Protein 3N2Q (pdb70)

Solvent-accessible surface area: 14804 Å² total

Radius of gyration: 21.62 Å; Cα contacts (8 Å, |Δi|>4): 492; chains: 1; bounding box: 64×44×54 Å

Nearest PDB structures (foldseek):
  3n2q-assembly1_A-2  TM=1.003E+00  e=2.614E-57  Bacillus cereus ATCC 14579
  4hn3-assembly1_A  TM=5.597E-01  e=1.536E-22  Listeria monocytogenes EGD-e
  4hn3-assembly2_D  TM=5.585E-01  e=4.663E-22  Listeria monocytogenes EGD-e
  4hn3-assembly2_C  TM=5.500E-01  e=3.875E-22  Listeria monocytogenes EGD-e
  3ib5-assembly1_A-2  TM=5.214E-01  e=1.967E-19  Ligilactobacillus salivarius UCC118

Organism: Bacillus cereus (strain ATCC 14579 / DSM 31 / CCUG 7414 / JCM 2152 / NBRC 15305 / NCIMB 9373 / NCTC 2599 / NRRL B-3711) (NCBI:txid226900)

Structure (mmCIF, N/CA/C/O backbone):
data_3N2Q
#
_entry.id   3N2Q
#
_cell.length_a   65.062
_cell.length_b   65.062
_cell.length_c   142.903
_cell.angle_alpha   90.00
_cell.angle_beta   90.00
_cell.angle_gamma   120.00
#
_symmetry.space_group_name_H-M   'P 31 2 1'
#
loop_
_entity.id
_entity.type
_entity.pdbx_description
1 polymer 'Sex pheromone staph-cAM373'
2 water water
#
loop_
_atom_site.group_PDB
_atom_site.id
_atom_site.type_symbol
_atom_site.label_atom_id
_atom_site.label_alt_id
_atom_site.label_comp_id
_atom_site.label_asym_id
_atom_site.label_entity_id
_atom_site.label_seq_id
_atom_site.pdbx_PDB_ins_code
_atom_site.Cartn_x
_atom_site.Cartn_y
_atom_site.Cartn_z
_atom_site.occupancy
_atom_site.B_iso_or_equiv
_atom_site.auth_seq_id
_atom_site.auth_comp_id
_atom_site.auth_asym_id
_atom_site.auth_atom_id
_atom_site.pdbx_PDB_model_num
ATOM 1 N N . ASN A 1 2 ? 31.026 35.674 96.366 1.00 54.32 55 ASN A N 1
ATOM 2 C CA . ASN A 1 2 ? 31.683 35.985 95.066 1.00 54.45 55 ASN A CA 1
ATOM 3 C C . ASN A 1 2 ? 31.768 34.738 94.162 1.00 54.46 55 ASN A C 1
ATOM 4 O O . ASN A 1 2 ? 32.509 33.792 94.451 1.00 54.75 55 ASN A O 1
ATOM 6 N N . ALA A 1 3 ? 31.000 34.750 93.074 1.00 54.18 56 ALA A N 1
ATOM 7 C CA . ALA A 1 3 ? 30.939 33.633 92.120 1.00 53.88 56 ALA A CA 1
ATOM 8 C C . ALA A 1 3 ? 31.884 33.833 90.933 1.00 53.48 56 ALA A C 1
ATOM 9 O O . ALA A 1 3 ? 32.070 34.968 90.482 1.00 53.76 56 ALA A O 1
ATOM 11 N N . PRO A 1 4 ? 32.464 32.735 90.395 1.00 52.78 57 PRO A N 1
ATOM 12 C CA . PRO A 1 4 ? 33.334 32.919 89.232 1.00 52.24 57 PRO A CA 1
ATOM 13 C C . PRO A 1 4 ? 32.668 33.792 88.183 1.00 51.81 57 PRO A C 1
ATOM 14 O O . PRO A 1 4 ? 31.439 33.835 88.088 1.00 51.66 57 PRO A O 1
ATOM 18 N N . LEU A 1 5 ? 33.484 34.493 87.409 1.00 51.57 58 LEU A N 1
ATOM 19 C CA . LEU A 1 5 ? 32.972 35.451 86.445 1.00 50.94 58 LEU A CA 1
ATOM 20 C C . LEU A 1 5 ? 32.915 34.860 85.047 1.00 50.67 58 LEU A C 1
ATOM 21 O O . LEU A 1 5 ? 33.546 33.840 84.756 1.00 50.39 58 LEU A O 1
ATOM 26 N N . LYS A 1 6 ? 32.115 35.496 84.202 1.00 50.60 59 LYS A N 1
ATOM 27 C CA . LYS A 1 6 ? 32.124 35.222 82.785 1.00 50.84 59 LYS A CA 1
ATOM 28 C C . LYS A 1 6 ? 33.481 35.653 82.281 1.00 50.65 59 LYS A C 1
ATOM 29 O O . LYS A 1 6 ? 33.878 36.802 82.460 1.00 50.37 59 LYS A O 1
ATOM 35 N N . GLU A 1 7 ? 34.202 34.706 81.689 1.00 50.90 60 GLU A N 1
ATOM 36 C CA . GLU A 1 7 ? 35.531 34.967 81.151 1.00 50.85 60 GLU A CA 1
ATOM 37 C C . GLU A 1 7 ? 35.506 35.328 79.660 1.00 50.87 60 GLU A C 1
ATOM 38 O O . GLU A 1 7 ? 36.503 35.812 79.119 1.00 50.78 60 GLU A O 1
ATOM 44 N N . GLN A 1 8 ? 34.358 35.125 79.014 1.00 50.66 61 GLN A N 1
ATOM 45 C CA . GLN A 1 8 ? 34.174 35.534 77.634 1.00 50.81 61 GLN A CA 1
ATOM 46 C C . GLN A 1 8 ? 33.272 36.760 77.544 1.00 51.14 61 GLN A C 1
ATOM 47 O O . GLN A 1 8 ? 32.050 36.658 77.717 1.00 51.75 61 GLN A O 1
ATOM 53 N N . LYS A 1 9 ? 33.875 37.912 77.269 1.00 50.86 62 LYS A N 1
ATOM 54 C CA . LYS A 1 9 ? 33.122 39.147 77.072 1.00 50.61 62 LYS A CA 1
ATOM 55 C C . LYS A 1 9 ? 33.138 39.584 75.598 1.00 50.16 62 LYS A C 1
ATOM 56 O O . LYS A 1 9 ? 34.066 39.275 74.853 1.00 50.36 62 LYS A O 1
ATOM 62 N N . VAL A 1 10 ? 32.087 40.253 75.155 1.00 49.19 63 VAL A N 1
ATOM 63 C CA . VAL A 1 10 ? 32.022 40.660 73.759 1.00 48.23 63 VAL A CA 1
ATOM 64 C C . VAL A 1 10 ? 32.195 42.158 73.659 1.00 47.38 63 VAL A C 1
ATOM 65 O O . VAL A 1 10 ? 31.772 42.901 74.538 1.00 47.45 63 VAL A O 1
ATOM 69 N N . ILE A 1 11 ? 32.855 42.591 72.599 1.00 46.35 64 ILE A N 1
ATOM 70 C CA . ILE A 1 11 ? 33.056 44.006 72.350 1.00 45.15 64 ILE A CA 1
ATOM 71 C C . ILE A 1 11 ? 31.899 44.469 71.477 1.00 44.18 64 ILE A C 1
ATOM 72 O O . ILE A 1 11 ? 31.371 43.705 70.681 1.00 43.70 64 ILE A O 1
ATOM 77 N N . ASN A 1 12 ? 31.487 45.713 71.656 1.00 43.28 65 ASN A N 1
ATOM 78 C CA . ASN A 1 12 ? 30.412 46.270 70.872 1.00 42.59 65 ASN A CA 1
ATOM 79 C C . ASN A 1 12 ? 30.883 47.395 69.953 1.00 42.23 65 ASN A C 1
ATOM 80 O O . ASN A 1 12 ? 30.145 47.808 69.058 1.00 42.87 65 ASN A O 1
ATOM 85 N N . THR A 1 13 ? 32.116 47.874 70.155 1.00 41.33 66 THR A N 1
ATOM 86 C CA . THR A 1 13 ? 32.656 49.019 69.394 1.00 40.00 66 THR A CA 1
ATOM 87 C C . THR A 1 13 ? 32.717 48.783 67.884 1.00 39.18 66 THR A C 1
ATOM 88 O O . THR A 1 13 ? 32.215 49.595 67.106 1.00 39.03 66 THR A O 1
ATOM 92 N N . ALA A 1 14 ? 33.346 47.688 67.473 1.00 38.22 67 ALA A N 1
ATOM 93 C CA . ALA A 1 14 ? 33.509 47.414 66.051 1.00 37.88 67 ALA A CA 1
ATOM 94 C C . ALA A 1 14 ? 32.155 47.190 65.349 1.00 37.50 67 ALA A C 1
ATOM 95 O O . ALA A 1 14 ? 31.996 47.519 64.160 1.00 36.75 67 ALA A O 1
ATOM 97 N N . ASN A 1 15 ? 31.182 46.650 66.096 1.00 37.18 68 ASN A N 1
ATOM 98 C CA . ASN A 1 15 ? 29.818 46.475 65.579 1.00 36.57 68 ASN A CA 1
ATOM 99 C C . ASN A 1 15 ? 29.126 47.815 65.342 1.00 36.59 68 ASN A C 1
ATOM 100 O O . ASN A 1 15 ? 28.459 47.986 64.329 1.00 37.31 68 ASN A O 1
ATOM 105 N N . ILE A 1 16 ? 29.295 48.762 66.264 1.00 36.07 69 ILE A N 1
ATOM 106 C CA . ILE A 1 16 ? 28.807 50.133 66.070 1.00 35.86 69 ILE A CA 1
ATOM 107 C C . ILE A 1 16 ? 29.379 50.759 64.786 1.00 35.85 69 ILE A C 1
ATOM 108 O O . ILE A 1 16 ? 28.630 51.247 63.940 1.00 35.90 69 ILE A O 1
ATOM 113 N N . LYS A 1 17 ? 30.708 50.725 64.658 1.00 35.53 70 LYS A N 1
ATOM 114 C CA . LYS A 1 17 ? 31.429 51.356 63.550 1.00 34.93 70 LYS A CA 1
ATOM 115 C C . LYS A 1 17 ? 31.029 50.791 62.193 1.00 34.86 70 LYS A C 1
ATOM 116 O O . LYS A 1 17 ? 31.048 51.498 61.188 1.00 34.72 70 LYS A O 1
ATOM 122 N N . THR A 1 18 ? 30.661 49.515 62.177 1.00 34.99 71 THR A N 1
ATOM 123 C CA . THR A 1 18 ? 30.353 48.806 60.931 1.00 34.83 71 THR A CA 1
ATOM 124 C C . THR A 1 18 ? 28.861 48.493 60.765 1.00 35.07 71 THR A C 1
ATOM 125 O O . THR A 1 18 ? 28.484 47.800 59.827 1.00 35.43 71 THR A O 1
ATOM 129 N N . ASN A 1 19 ? 28.019 49.004 61.664 1.00 35.16 72 ASN A N 1
ATOM 130 C CA . ASN A 1 19 ? 26.587 48.704 61.641 1.00 35.21 72 ASN A CA 1
ATOM 131 C C . ASN A 1 19 ? 26.307 47.221 61.448 1.00 34.81 72 ASN A C 1
ATOM 132 O O . ASN A 1 19 ? 25.584 46.836 60.525 1.00 34.33 72 ASN A O 1
ATOM 137 N N . SER A 1 20 ? 26.895 46.404 62.319 1.00 34.53 73 SER A N 1
ATOM 138 C CA . SER A 1 20 ? 26.755 44.947 62.249 1.00 34.49 73 SER A CA 1
ATOM 139 C C . SER A 1 20 ? 26.031 44.394 63.481 1.00 34.63 73 SER A C 1
ATOM 140 O O . SER A 1 20 ? 26.273 44.835 64.596 1.00 34.60 73 SER A O 1
ATOM 143 N N . LYS A 1 21 ? 25.116 43.450 63.262 1.00 34.67 74 LYS A N 1
ATOM 144 C CA . LYS A 1 21 ? 24.466 42.760 64.357 1.00 34.61 74 LYS A CA 1
ATOM 145 C C . LYS A 1 21 ? 25.429 41.776 65.011 1.00 34.65 74 LYS A C 1
ATOM 146 O O . LYS A 1 21 ? 26.117 41.004 64.326 1.00 34.11 74 LYS A O 1
ATOM 152 N N . LEU A 1 22 ? 25.448 41.799 66.339 1.00 34.96 75 LEU A N 1
ATOM 153 C CA . LEU A 1 22 ? 26.120 40.779 67.137 1.00 35.11 75 LEU A CA 1
ATOM 154 C C . LEU A 1 22 ? 25.633 39.364 66.828 1.00 35.75 75 LEU A C 1
ATOM 155 O O . LEU A 1 22 ? 26.463 38.478 66.613 1.00 36.12 75 LEU A O 1
ATOM 160 N N . ASP A 1 23 ? 24.311 39.153 66.796 1.00 36.10 76 ASP A N 1
ATOM 161 C CA . ASP A 1 23 ? 23.729 37.799 66.705 1.00 36.83 76 ASP A CA 1
ATOM 162 C C . ASP A 1 23 ? 24.420 36.789 67.623 1.00 37.19 76 ASP A C 1
ATOM 163 O O . ASP A 1 23 ? 24.878 35.746 67.159 1.00 37.50 76 ASP A O 1
ATOM 168 N N . LEU A 1 24 ? 24.511 37.099 68.913 1.00 37.43 77 LEU A N 1
ATOM 169 C CA . LEU A 1 24 ? 25.264 36.252 69.847 1.00 37.28 77 LEU A CA 1
ATOM 170 C C . LEU A 1 24 ? 24.875 34.764 69.832 1.00 37.00 77 LEU A C 1
ATOM 171 O O . LEU A 1 24 ? 25.747 33.905 69.875 1.00 36.78 77 LEU A O 1
ATOM 176 N N . ALA A 1 25 ? 23.582 34.467 69.754 1.00 36.98 78 ALA A N 1
ATOM 177 C CA . ALA A 1 25 ? 23.114 33.077 69.822 1.00 37.07 78 ALA A CA 1
ATOM 178 C C . ALA A 1 25 ? 23.728 32.248 68.699 1.00 37.29 78 ALA A C 1
ATOM 179 O O . ALA A 1 25 ? 24.298 31.181 68.940 1.00 37.42 78 ALA A O 1
ATOM 181 N N . GLU A 1 26 ? 23.627 32.769 67.483 1.00 37.40 79 GLU A N 1
ATOM 182 C CA . GLU A 1 26 ? 24.190 32.148 66.299 1.00 38.23 79 GLU A CA 1
ATOM 183 C C . GLU A 1 26 ? 25.722 32.041 66.324 1.00 37.87 79 GLU A C 1
ATOM 184 O O . GLU A 1 26 ? 26.282 31.054 65.888 1.00 37.86 79 GLU A O 1
ATOM 190 N N . TYR A 1 27 ? 26.377 33.075 66.828 1.00 37.67 80 TYR A N 1
ATOM 191 C CA . TYR A 1 27 ? 27.822 33.178 66.856 1.00 37.68 80 TYR A CA 1
ATOM 192 C C . TYR A 1 27 ? 28.396 32.137 67.810 1.00 38.20 80 TYR A C 1
ATOM 193 O O . TYR A 1 27 ? 29.323 31.419 67.451 1.00 38.55 80 TYR A O 1
ATOM 202 N N . GLU A 1 28 ? 27.826 32.030 69.010 1.00 38.68 81 GLU A N 1
ATOM 203 C CA . GLU A 1 28 ? 28.195 30.983 69.976 1.00 38.77 81 GLU A CA 1
ATOM 204 C C . GLU A 1 28 ? 27.824 29.576 69.496 1.00 38.79 81 GLU A C 1
ATOM 205 O O . GLU A 1 28 ? 28.694 28.706 69.359 1.00 37.96 81 GLU A O 1
ATOM 211 N N . ASN A 1 29 ? 26.530 29.363 69.244 1.00 39.22 82 ASN A N 1
ATOM 212 C CA . ASN A 1 29 ? 26.026 28.029 68.925 1.00 39.58 82 ASN A CA 1
ATOM 213 C C . ASN A 1 29 ? 26.573 27.447 67.637 1.00 39.22 82 ASN A C 1
ATOM 214 O O . ASN A 1 29 ? 26.883 26.254 67.586 1.00 39.82 82 ASN A O 1
ATOM 219 N N . GLY A 1 30 ? 26.705 28.281 66.609 1.00 38.39 83 GLY A N 1
ATOM 220 C CA . GLY A 1 30 ? 27.276 27.846 65.348 1.00 37.73 83 GLY A CA 1
ATOM 221 C C . GLY A 1 30 ? 28.659 27.247 65.549 1.00 37.49 83 GLY A C 1
ATOM 222 O O . GLY A 1 30 ? 29.000 26.248 64.944 1.00 36.93 83 GLY A O 1
ATOM 223 N N . LEU A 1 31 ? 29.443 27.861 66.431 1.00 37.82 84 LEU A N 1
ATOM 224 C CA . LEU A 1 31 ? 30.794 27.407 66.727 1.00 37.72 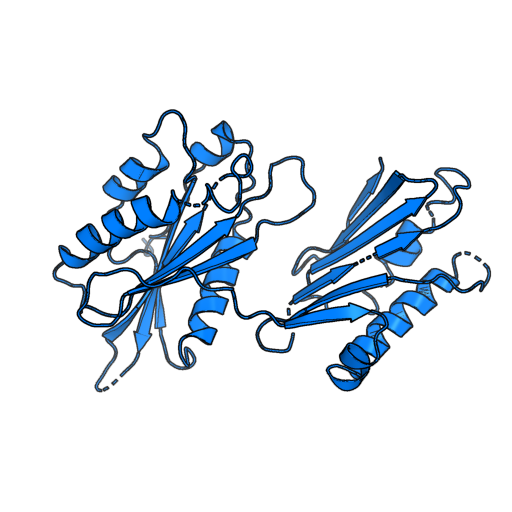84 LEU A CA 1
ATOM 225 C C . LEU A 1 31 ? 30.779 26.089 67.471 1.00 38.14 84 LEU A C 1
ATOM 226 O O . LEU A 1 31 ? 31.634 25.233 67.243 1.00 38.50 84 LEU A O 1
ATOM 231 N N . ILE A 1 32 ? 29.796 25.906 68.340 1.00 38.79 85 ILE A N 1
ATOM 232 C CA . ILE A 1 32 ? 29.647 24.622 69.010 1.00 39.42 85 ILE A CA 1
ATOM 233 C C . ILE A 1 32 ? 29.343 23.544 67.972 1.00 40.09 85 ILE A C 1
ATOM 234 O O . ILE A 1 32 ? 29.861 22.431 68.077 1.00 40.42 85 ILE A O 1
ATOM 239 N N . ASN A 1 33 ? 28.549 23.882 66.954 1.00 40.69 86 ASN A N 1
ATOM 240 C CA . ASN A 1 33 ? 28.186 22.911 65.933 1.00 41.29 86 ASN A CA 1
ATOM 241 C C . ASN A 1 33 ? 29.371 22.436 65.105 1.00 41.49 86 ASN A C 1
ATOM 242 O O . ASN A 1 33 ? 29.470 21.261 64.748 1.00 41.31 86 ASN A O 1
ATOM 247 N N . ILE A 1 34 ? 30.267 23.363 64.808 1.00 42.32 87 ILE A N 1
ATOM 248 C CA . ILE A 1 34 ? 31.475 23.063 64.056 1.00 43.34 87 ILE A CA 1
ATOM 249 C C . ILE A 1 34 ? 32.371 22.105 64.837 1.00 44.44 87 ILE A C 1
ATOM 250 O O . ILE A 1 34 ? 32.952 21.194 64.275 1.00 44.56 87 ILE A O 1
ATOM 255 N N . ALA A 1 35 ? 32.456 22.320 66.142 1.00 46.02 88 ALA A N 1
ATOM 256 C CA . ALA A 1 35 ? 33.165 21.427 67.045 1.00 47.32 88 ALA A CA 1
ATOM 257 C C . ALA A 1 35 ? 32.693 19.981 66.925 1.00 48.36 88 ALA A C 1
ATOM 258 O O . ALA A 1 35 ? 33.511 19.073 66.763 1.00 48.20 88 ALA A O 1
ATOM 260 N N . THR A 1 36 ? 31.379 19.774 66.997 1.00 49.98 89 THR A N 1
ATOM 261 C CA . THR A 1 36 ? 30.812 18.422 66.956 1.00 51.95 89 THR A CA 1
ATOM 262 C C . THR A 1 36 ? 31.057 17.748 65.604 1.00 53.29 89 THR A C 1
ATOM 263 O O . THR A 1 36 ? 31.115 16.520 65.533 1.00 53.79 89 THR A O 1
ATOM 267 N N . GLN A 1 37 ? 31.189 18.547 64.541 1.00 54.73 90 GLN A N 1
ATOM 268 C CA . GLN A 1 37 ? 31.604 18.031 63.228 1.00 56.51 90 GLN A CA 1
ATOM 269 C C . GLN A 1 37 ? 32.990 17.414 63.346 1.00 57.36 90 GLN A C 1
ATOM 270 O O . GLN A 1 37 ? 33.199 16.255 62.991 1.00 57.59 90 GLN A O 1
ATOM 276 N N . GLN A 1 38 ? 33.918 18.197 63.884 1.00 58.41 91 GLN A N 1
ATOM 277 C CA . GLN A 1 38 ? 35.324 17.838 63.947 1.00 59.56 91 GLN A CA 1
ATOM 278 C C . GLN A 1 38 ? 35.661 16.645 64.865 1.00 60.15 91 GLN A C 1
ATOM 279 O O . GLN A 1 38 ? 36.534 15.846 64.520 1.00 60.29 91 GLN A O 1
ATOM 285 N N . PHE A 1 39 ? 34.999 16.531 66.022 1.00 60.75 92 PHE A N 1
ATOM 286 C CA . PHE A 1 39 ? 35.121 15.316 66.856 1.00 61.33 92 PHE A CA 1
ATOM 287 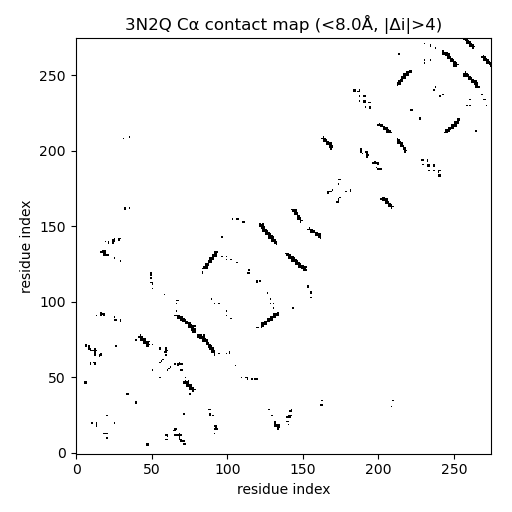C C . PHE A 1 39 ? 33.866 14.914 67.639 1.00 61.45 92 PHE A C 1
ATOM 288 O O . PHE A 1 39 ? 32.897 15.677 67.710 1.00 61.77 92 PHE A O 1
ATOM 296 N N . ASP A 1 40 ? 33.884 13.706 68.214 1.00 61.46 93 ASP A N 1
ATOM 297 C CA . ASP A 1 40 ? 32.802 13.255 69.103 1.00 61.28 93 ASP A CA 1
ATOM 298 C C . ASP A 1 40 ? 32.825 14.008 70.436 1.00 60.91 93 ASP A C 1
ATOM 299 O O . ASP A 1 40 ? 33.258 13.477 71.478 1.00 61.09 93 ASP A O 1
ATOM 304 N N . THR A 1 41 ? 32.353 15.258 70.364 1.00 60.17 94 THR A N 1
ATOM 305 C CA . THR A 1 41 ? 32.296 16.191 71.497 1.00 59.31 94 THR A CA 1
ATOM 306 C C . THR A 1 41 ? 31.557 15.609 72.710 1.00 58.47 94 THR A C 1
ATOM 307 O O . THR A 1 41 ? 31.725 16.091 73.840 1.00 58.55 94 THR A O 1
ATOM 311 N N . GLU A 1 42 ? 30.748 14.576 72.464 1.00 57.18 95 GLU A N 1
ATOM 312 C CA . GLU A 1 42 ? 30.019 13.892 73.517 1.00 55.84 95 GLU A CA 1
ATOM 313 C C . GLU A 1 42 ? 30.686 14.104 74.885 1.00 54.63 95 GLU A C 1
ATOM 314 O O . GLU A 1 42 ? 30.197 14.898 75.693 1.00 54.78 95 GLU A O 1
ATOM 316 N N . SER A 1 43 ? 31.821 13.456 75.117 1.00 52.64 96 SER A N 1
ATOM 317 C CA . SER A 1 43 ? 32.471 13.531 76.432 1.00 50.54 96 SER A CA 1
ATOM 318 C C . SER A 1 43 ? 32.909 14.938 76.889 1.00 48.78 96 SER A C 1
ATOM 319 O O . SER A 1 43 ? 32.716 15.276 78.049 1.00 49.16 96 SER A O 1
ATOM 322 N N . HIS A 1 44 ? 33.459 15.757 75.992 1.00 46.11 97 HIS A N 1
ATOM 323 C CA . HIS A 1 44 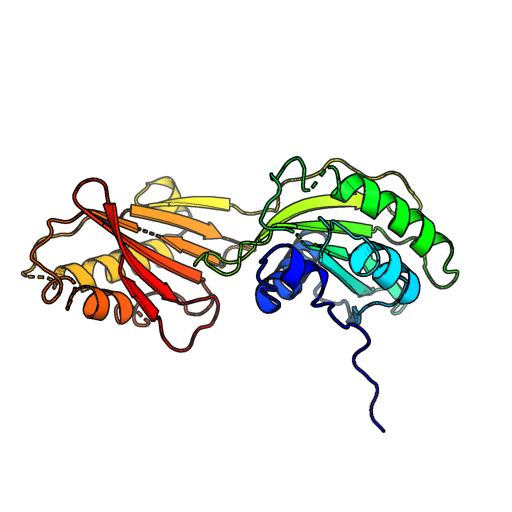? 34.247 16.927 76.401 1.00 43.70 97 HIS A CA 1
ATOM 324 C C . HIS A 1 44 ? 33.562 17.954 77.304 1.00 41.94 97 HIS A C 1
ATOM 325 O O . HIS A 1 44 ? 32.356 18.182 77.218 1.00 41.68 97 HIS A O 1
ATOM 332 N N . VAL A 1 45 ? 34.368 18.570 78.165 1.00 39.78 98 VAL A N 1
ATOM 333 C CA . VAL A 1 45 ? 33.949 19.718 78.965 1.00 37.69 98 VAL A CA 1
ATOM 334 C C . VAL A 1 45 ? 34.338 21.001 78.252 1.00 36.25 98 VAL A C 1
ATOM 335 O O . VAL A 1 45 ? 35.475 21.149 77.809 1.00 35.29 98 VAL A O 1
ATOM 339 N N . LEU A 1 46 ? 33.387 21.925 78.161 1.00 35.30 99 LEU A N 1
ATOM 340 C CA . LEU A 1 46 ? 33.595 23.193 77.465 1.00 34.61 99 LEU A CA 1
ATOM 341 C C . LEU A 1 46 ? 33.927 24.320 78.439 1.00 34.69 99 LEU A C 1
ATOM 342 O O . LEU A 1 46 ? 33.166 24.592 79.383 1.00 34.84 99 LEU A O 1
ATOM 347 N N . GLN A 1 47 ? 35.075 24.952 78.206 1.00 34.44 100 GLN A N 1
ATOM 348 C CA . GLN A 1 47 ? 35.452 26.201 78.869 1.00 34.78 100 GLN A CA 1
ATOM 349 C C . GLN A 1 47 ? 35.731 27.312 77.845 1.00 35.07 100 GLN A C 1
ATOM 350 O O . GLN A 1 47 ? 36.096 27.052 76.686 1.00 34.73 100 GLN A O 1
ATOM 356 N N . LEU A 1 48 ? 35.603 28.554 78.297 1.00 35.66 101 LEU A N 1
ATOM 357 C CA . LEU A 1 48 ? 35.712 29.703 77.423 1.00 36.26 101 LEU A CA 1
ATOM 358 C C . LEU A 1 48 ? 36.992 30.505 77.639 1.00 37.27 101 LEU A C 1
ATOM 359 O O . LEU A 1 48 ? 37.404 30.760 78.784 1.00 37.17 101 LEU A O 1
ATOM 364 N N . ASN A 1 49 ? 37.616 30.901 76.527 1.00 38.22 102 ASN A N 1
ATOM 365 C CA . ASN A 1 49 ? 38.636 31.949 76.546 1.00 39.56 102 ASN A CA 1
ATOM 366 C C . ASN A 1 49 ? 39.833 31.642 77.445 1.00 39.50 102 ASN A C 1
ATOM 367 O O . ASN A 1 49 ? 40.253 32.490 78.230 1.00 39.60 102 ASN A O 1
ATOM 372 N N . GLN A 1 50 ? 40.388 30.440 77.327 1.00 39.44 103 GLN A N 1
ATOM 373 C CA . GLN A 1 50 ? 41.446 30.027 78.249 1.00 39.65 103 GLN A CA 1
ATOM 374 C C . GLN A 1 50 ? 42.855 30.498 77.869 1.00 39.81 103 GLN A C 1
ATOM 375 O O . GLN A 1 50 ? 43.687 30.711 78.740 1.00 39.28 103 GLN A O 1
ATOM 381 N N . TYR A 1 51 ? 43.112 30.668 76.574 1.00 40.33 104 TYR A N 1
ATOM 382 C CA . TYR A 1 51 ? 44.480 30.868 76.100 1.00 40.74 104 TYR A CA 1
ATOM 383 C C . TYR A 1 51 ? 44.785 32.202 75.443 1.00 41.08 104 TYR A C 1
ATOM 384 O O . TYR A 1 51 ? 45.938 32.648 75.511 1.00 41.43 104 TYR A O 1
ATOM 393 N N . ILE A 1 52 ? 43.786 32.829 74.824 1.00 40.79 105 ILE A N 1
ATOM 394 C CA . ILE A 1 52 ? 43.992 34.132 74.202 1.00 41.23 105 ILE A CA 1
ATOM 395 C C . ILE A 1 52 ? 43.907 35.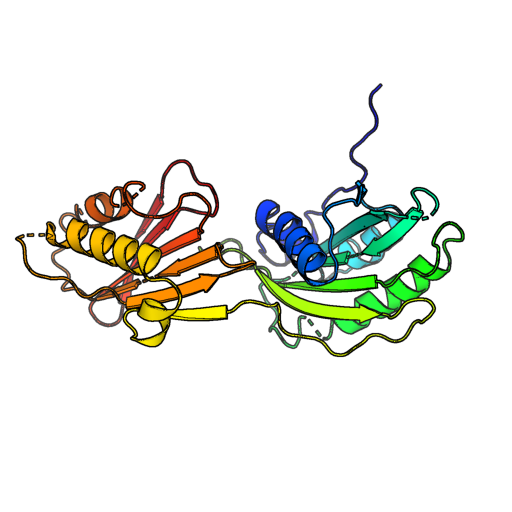249 75.234 1.00 41.64 105 ILE A C 1
ATOM 396 O O . ILE A 1 52 ? 42.910 35.353 75.931 1.00 41.54 105 ILE A O 1
ATOM 401 N N . PRO A 1 53 ? 44.960 36.085 75.343 1.00 42.14 106 PRO A N 1
ATOM 402 C CA . PRO A 1 53 ? 44.948 37.231 76.257 1.00 42.67 106 PRO A CA 1
ATOM 403 C C . PRO A 1 53 ? 43.909 38.304 75.898 1.00 43.29 106 PRO A C 1
ATOM 404 O O . PRO A 1 53 ? 43.737 38.637 74.724 1.00 43.85 106 PRO A O 1
ATOM 408 N N . GLU A 1 54 ? 43.233 38.826 76.914 1.00 43.66 107 GLU A N 1
ATOM 409 C CA . GLU A 1 54 ? 42.235 39.876 76.775 1.00 44.58 107 GLU A CA 1
ATOM 410 C C . GLU A 1 54 ? 42.786 41.103 76.053 1.00 44.36 107 GLU A C 1
ATOM 411 O O . GLU A 1 54 ? 42.125 41.682 75.185 1.00 44.70 107 GLU A O 1
ATOM 417 N N . LYS A 1 55 ? 44.005 41.483 76.411 1.00 44.13 108 LYS A N 1
ATOM 418 C CA . LYS A 1 55 ? 44.648 42.685 75.874 1.00 43.89 108 LYS A CA 1
ATOM 419 C C . LYS A 1 55 ? 44.903 42.552 74.385 1.00 43.09 108 LYS A C 1
ATOM 420 O O . LYS A 1 55 ? 44.827 43.526 73.647 1.00 42.98 108 LYS A O 1
ATOM 426 N N . LEU A 1 56 ? 45.177 41.327 73.955 1.00 42.16 109 LEU A N 1
ATOM 427 C CA . LEU A 1 56 ? 45.367 41.035 72.553 1.00 41.34 109 LEU A CA 1
ATOM 428 C C . LEU A 1 56 ? 44.053 41.121 71.777 1.00 41.47 109 LEU A C 1
ATOM 429 O O . LEU A 1 56 ? 44.026 41.621 70.643 1.00 41.49 109 LEU A O 1
ATOM 434 N N . ILE A 1 57 ? 42.966 40.620 72.371 1.00 41.32 110 ILE A N 1
ATOM 435 C CA . ILE A 1 57 ? 41.656 40.705 71.731 1.00 40.95 110 ILE A CA 1
ATOM 436 C C . ILE A 1 57 ? 41.288 42.177 71.586 1.00 41.22 110 ILE A C 1
ATOM 437 O O . ILE A 1 57 ? 40.966 42.623 70.493 1.00 40.76 110 ILE A O 1
ATOM 442 N N . ASP A 1 58 ? 41.386 42.926 72.682 1.00 41.86 111 ASP A N 1
ATOM 443 C CA . ASP A 1 58 ? 41.242 44.382 72.650 1.00 42.68 111 ASP A CA 1
ATOM 444 C C . ASP A 1 58 ? 42.043 44.996 71.506 1.00 42.76 111 ASP A C 1
ATOM 445 O O . ASP A 1 58 ? 41.539 45.826 70.739 1.00 42.80 111 ASP A O 1
ATOM 450 N N . GLU A 1 59 ? 43.303 44.576 71.413 1.00 42.83 112 GLU A N 1
ATOM 451 C CA . GLU A 1 59 ? 44.244 45.072 70.425 1.00 42.63 112 GLU A CA 1
ATOM 452 C C . GLU A 1 59 ? 43.686 44.832 69.037 1.00 41.92 112 GLU A C 1
ATOM 453 O O . GLU A 1 59 ? 43.590 45.752 68.245 1.00 42.24 112 GLU A O 1
ATOM 459 N N . LEU A 1 60 ? 43.274 43.601 68.762 1.00 41.26 113 LEU A N 1
ATOM 460 C CA . LEU A 1 60 ? 42.842 43.213 67.416 1.00 40.59 113 LEU A CA 1
ATOM 461 C C . LEU A 1 60 ? 41.420 43.625 67.068 1.00 39.94 113 LEU A C 1
ATOM 462 O O . LEU A 1 60 ? 41.043 43.649 65.908 1.00 40.16 113 LEU A O 1
ATOM 467 N N . VAL A 1 61 ? 40.619 43.941 68.069 1.00 39.47 114 VAL A N 1
ATOM 468 C CA . VAL A 1 61 ? 39.228 44.243 67.822 1.00 38.98 114 VAL A CA 1
ATOM 469 C C . VAL A 1 61 ? 38.896 45.717 68.089 1.00 39.52 114 VAL A C 1
ATOM 470 O O . VAL A 1 61 ? 38.320 46.393 67.228 1.00 39.34 114 VAL A O 1
ATOM 474 N N . ALA A 1 62 ? 39.276 46.210 69.271 1.00 40.03 115 ALA A N 1
ATOM 475 C CA . ALA A 1 62 ? 38.798 47.509 69.767 1.00 40.49 115 ALA A CA 1
ATOM 476 C C . ALA A 1 62 ? 39.704 48.699 69.450 1.00 41.08 115 ALA A C 1
ATOM 477 O O . ALA A 1 62 ? 39.280 49.845 69.603 1.00 41.36 115 ALA A O 1
ATOM 479 N N . LYS A 1 63 ? 40.938 48.439 69.018 1.00 41.48 116 LYS A N 1
ATOM 480 C CA . LYS A 1 63 ? 41.917 49.517 68.836 1.00 41.77 116 LYS A CA 1
ATOM 481 C C . LYS A 1 63 ? 42.153 49.901 67.368 1.00 41.82 116 LYS A C 1
ATOM 482 O O . LYS A 1 63 ? 42.858 50.879 67.063 1.00 41.93 116 LYS A O 1
ATOM 488 N N . VAL A 1 64 ? 41.541 49.123 66.477 1.00 41.60 117 VAL A N 1
ATOM 489 C CA . VAL A 1 64 ? 41.548 49.354 65.039 1.00 41.27 117 VAL A CA 1
ATOM 490 C C . VAL A 1 64 ? 40.534 50.456 64.706 1.00 41.34 117 VAL A C 1
ATOM 491 O O . VAL A 1 64 ? 39.354 50.323 65.024 1.00 41.37 117 VAL A O 1
ATOM 495 N N . GLU A 1 65 ? 41.005 51.549 64.095 1.00 41.36 118 GLU A N 1
ATOM 496 C CA . GLU A 1 65 ? 40.136 52.656 63.651 1.00 41.20 118 GLU A CA 1
ATOM 497 C C . GLU A 1 65 ? 39.039 52.248 62.651 1.00 40.72 118 GLU A C 1
ATOM 498 O O . GLU A 1 65 ? 37.923 52.759 62.712 1.00 40.48 118 GLU A O 1
ATOM 504 N N . ALA A 1 66 ? 39.375 51.343 61.732 1.00 40.27 119 ALA A N 1
ATOM 505 C CA . ALA A 1 66 ? 38.486 50.935 60.639 1.00 40.10 119 ALA A CA 1
ATOM 506 C C . ALA A 1 66 ? 38.396 49.405 60.577 1.00 39.93 119 ALA A C 1
ATOM 507 O O . ALA A 1 66 ? 38.992 48.776 59.690 1.00 39.84 119 ALA A O 1
ATOM 509 N N . PRO A 1 67 ? 37.657 48.805 61.527 1.00 39.65 120 PRO A N 1
ATOM 510 C CA . PRO A 1 67 ? 37.705 47.355 61.771 1.00 39.31 120 PRO A CA 1
ATOM 511 C C . PRO A 1 67 ? 36.931 46.502 60.776 1.00 39.21 120 PRO A C 1
ATOM 512 O O . PRO A 1 67 ? 35.945 46.951 60.182 1.00 39.65 120 PRO A O 1
ATOM 516 N N . VAL A 1 68 ? 37.388 45.265 60.614 1.00 38.78 121 VAL A N 1
ATOM 517 C CA . VAL A 1 68 ? 36.696 44.273 59.809 1.00 38.20 121 VAL A CA 1
ATOM 518 C C . VAL A 1 68 ? 36.326 43.128 60.748 1.00 38.31 121 VAL A C 1
ATOM 519 O O . VAL A 1 68 ? 35.195 42.590 60.701 1.00 38.15 121 VAL A O 1
ATOM 523 N N . LEU A 1 69 ? 37.296 42.780 61.600 1.00 37.79 122 LEU A N 1
ATOM 524 C CA . LEU A 1 69 ? 37.112 41.859 62.700 1.00 37.29 122 LEU A CA 1
ATOM 525 C C . LEU A 1 69 ? 36.371 42.605 63.780 1.00 37.62 122 LEU A C 1
ATOM 526 O O . LEU A 1 69 ? 36.760 43.704 64.152 1.00 37.58 122 LEU A O 1
ATOM 531 N N . THR A 1 70 ? 35.300 42.006 64.292 1.00 38.19 123 THR A N 1
ATOM 532 C CA . THR A 1 70 ? 34.448 42.700 65.265 1.00 38.32 123 THR A CA 1
ATOM 533 C C . THR A 1 70 ? 34.344 41.975 66.611 1.00 38.35 123 THR A C 1
ATOM 534 O O . THR A 1 70 ? 33.825 42.540 67.579 1.00 37.93 123 THR A O 1
ATOM 538 N N . ASN A 1 71 ? 34.840 40.732 66.652 1.00 38.13 124 ASN A N 1
ATOM 539 C CA . ASN A 1 71 ? 34.924 39.930 67.881 1.00 37.98 124 ASN A CA 1
ATOM 540 C C . ASN A 1 71 ? 35.704 38.652 67.690 1.00 37.84 124 ASN A C 1
ATOM 541 O O . ASN A 1 71 ? 35.814 38.133 66.591 1.00 38.03 124 ASN A O 1
ATOM 546 N N . ILE A 1 72 ? 36.213 38.131 68.793 1.00 37.73 125 ILE A N 1
ATOM 547 C CA . ILE A 1 72 ? 36.873 36.847 68.818 1.00 37.46 125 ILE A CA 1
ATOM 548 C C . ILE A 1 72 ? 36.306 36.111 70.034 1.00 37.49 125 ILE A C 1
ATOM 549 O O . ILE A 1 72 ? 36.296 36.653 71.150 1.00 37.26 125 ILE A O 1
ATOM 554 N N . ILE A 1 73 ? 35.785 34.905 69.809 1.00 37.30 126 ILE A N 1
ATOM 555 C CA . ILE A 1 73 ? 35.389 34.030 70.900 1.00 36.82 126 ILE A CA 1
ATOM 556 C C . ILE A 1 73 ? 36.216 32.758 70.841 1.00 36.98 126 ILE A C 1
ATOM 557 O O . ILE A 1 73 ? 36.601 32.283 69.757 1.00 37.05 126 ILE A O 1
ATOM 562 N N . GLU A 1 74 ? 36.523 32.236 72.020 1.00 36.74 127 GLU A N 1
ATOM 563 C CA . GLU A 1 74 ? 37.390 31.082 72.151 1.00 36.36 127 GLU A CA 1
ATOM 564 C C . GLU A 1 74 ? 36.674 30.009 72.939 1.00 36.27 127 GLU A C 1
ATOM 565 O O . GLU A 1 74 ? 36.309 30.221 74.098 1.00 36.78 127 GLU A O 1
ATOM 571 N N . GLN A 1 75 ? 36.479 28.862 72.305 1.00 35.64 128 GLN A N 1
ATOM 572 C CA . GLN A 1 75 ? 35.881 27.724 72.974 1.00 35.34 128 GLN A CA 1
ATOM 573 C C . GLN A 1 75 ? 36.883 26.571 73.098 1.00 35.48 128 GLN A C 1
ATOM 574 O O . GLN A 1 75 ? 37.379 26.043 72.093 1.00 35.40 128 GLN A O 1
ATOM 580 N N . ASP A 1 76 ? 37.166 26.187 74.341 1.00 35.38 129 ASP A N 1
ATOM 581 C CA . ASP A 1 76 ? 38.166 25.173 74.640 1.00 35.32 129 ASP A CA 1
ATOM 582 C C . ASP A 1 76 ? 37.515 23.880 75.129 1.00 35.07 129 ASP A C 1
ATOM 583 O O . ASP A 1 76 ? 36.764 23.895 76.104 1.00 34.59 129 ASP A O 1
ATOM 588 N N . TYR A 1 77 ? 37.820 22.765 74.457 1.00 35.02 130 TYR A N 1
ATOM 589 C CA . TYR A 1 77 ? 37.206 21.469 74.768 1.00 34.88 130 TYR A CA 1
ATOM 590 C C . TYR A 1 77 ? 38.196 20.520 75.399 1.00 34.79 130 TYR A C 1
ATOM 591 O O . TYR A 1 77 ? 39.262 20.263 74.838 1.00 35.16 130 TYR A O 1
ATOM 600 N N . PHE A 1 78 ? 37.823 19.988 76.559 1.00 34.64 131 PHE A N 1
ATOM 601 C CA . PHE A 1 78 ? 38.670 19.077 77.326 1.00 34.47 131 PHE A CA 1
ATOM 602 C C . PHE A 1 78 ? 38.020 17.711 77.386 1.00 35.03 131 PHE A C 1
ATOM 603 O O . PHE A 1 78 ? 36.858 17.594 77.752 1.00 34.92 131 PHE A O 1
ATOM 611 N N . GLY A 1 79 ? 38.788 16.689 77.015 1.00 35.94 132 GLY A N 1
ATOM 612 C CA . GLY A 1 79 ? 38.354 15.285 77.005 1.00 36.65 132 GLY A CA 1
ATOM 613 C C . GLY A 1 79 ? 39.507 14.390 77.421 1.00 37.27 132 GLY A C 1
ATOM 614 O O . GLY A 1 79 ? 40.485 14.879 78.001 1.00 37.36 132 GLY A O 1
ATOM 615 N N . LYS A 1 80 ? 39.403 13.091 77.124 1.00 37.73 133 LYS A N 1
ATOM 616 C CA . LYS A 1 80 ? 40.405 12.097 77.550 1.00 37.96 133 LYS A CA 1
ATOM 617 C C . LYS A 1 80 ? 40.867 11.200 76.395 1.00 38.25 133 LYS A C 1
ATOM 618 O O . LYS A 1 80 ? 41.112 11.677 75.279 1.00 38.62 133 LYS A O 1
ATOM 620 N N . ASN A 1 84 ? 43.962 9.839 79.189 1.00 43.73 137 ASN A N 1
ATOM 621 C CA . ASN A 1 84 ? 43.866 9.033 80.396 1.00 44.00 137 ASN A CA 1
ATOM 622 C C . ASN A 1 84 ? 43.135 9.732 81.539 1.00 44.00 137 ASN A C 1
ATOM 623 O O . ASN A 1 84 ? 42.850 9.106 82.567 1.00 44.28 137 ASN A O 1
ATOM 625 N N . GLU A 1 85 ? 42.842 11.021 81.350 1.00 43.79 138 GLU A N 1
ATOM 626 C CA . GLU A 1 85 ? 42.219 11.896 82.365 1.00 43.46 138 GLU A CA 1
ATOM 627 C C . GLU A 1 85 ? 42.107 13.331 81.777 1.00 42.99 138 GLU A C 1
ATOM 628 O O . GLU A 1 85 ? 42.951 13.729 80.967 1.00 43.17 138 GLU A O 1
ATOM 634 N N . LEU A 1 86 ? 41.069 14.088 82.152 1.00 42.18 139 LEU A N 1
ATOM 635 C CA . LEU A 1 86 ? 40.674 15.307 81.398 1.00 41.47 139 LEU A CA 1
ATOM 636 C C . LEU A 1 86 ? 41.757 16.354 81.118 1.00 40.92 139 LEU A C 1
ATOM 637 O O . LEU A 1 86 ? 42.290 16.980 82.031 1.00 41.10 139 LEU A O 1
ATOM 642 N N . SER A 1 87 ? 42.048 16.546 79.836 1.00 40.23 140 SER A N 1
ATOM 643 C CA . SER A 1 87 ? 42.955 17.595 79.362 1.00 39.59 140 SER A CA 1
ATOM 644 C C . SER A 1 87 ? 42.391 18.140 78.057 1.00 39.21 140 SER A C 1
ATOM 645 O O . SER A 1 87 ? 41.322 17.715 77.638 1.00 39.37 140 SER A O 1
ATOM 648 N N . LEU A 1 88 ? 43.119 19.053 77.411 1.00 38.61 141 LEU A N 1
ATOM 649 C CA . LEU A 1 88 ? 42.640 19.760 76.221 1.00 38.07 141 LEU A CA 1
ATOM 650 C C . LEU A 1 88 ? 42.673 18.918 74.929 1.00 37.74 141 LEU A C 1
ATOM 651 O O . LEU A 1 88 ? 43.669 18.259 74.666 1.00 37.71 141 LEU A O 1
ATOM 656 N N . SER A 1 89 ? 41.593 18.966 74.134 1.00 37.31 142 SER A N 1
ATOM 657 C CA . SER A 1 89 ? 41.472 18.219 72.859 1.00 36.98 142 SER A CA 1
ATOM 658 C C . SER A 1 89 ? 41.528 19.093 71.608 1.00 36.91 142 SER A C 1
ATOM 659 O O . SER A 1 89 ? 41.970 18.646 70.551 1.00 36.71 142 SER A O 1
ATOM 662 N N . GLY A 1 90 ? 41.026 20.319 71.726 1.00 36.69 143 GLY A N 1
ATOM 663 C CA . GLY A 1 90 ? 40.955 21.238 70.621 1.00 36.85 143 GLY A CA 1
ATOM 664 C C . GLY A 1 90 ? 40.381 22.581 71.040 1.00 37.40 143 GLY A C 1
ATOM 665 O O . GLY A 1 90 ? 39.578 22.675 71.979 1.00 37.65 143 GLY A O 1
ATOM 666 N N . VAL A 1 91 ? 40.789 23.617 70.317 1.00 37.35 144 VAL A N 1
ATOM 667 C CA . VAL A 1 91 ? 40.352 24.972 70.550 1.00 37.19 144 VAL A CA 1
ATOM 668 C C . VAL A 1 91 ? 39.535 25.381 69.340 1.00 37.89 144 VAL A C 1
ATOM 669 O O . VAL A 1 91 ? 39.904 25.071 68.214 1.00 38.42 144 VAL A O 1
ATOM 681 N N . ILE A 1 93 ? 37.755 28.810 67.576 1.00 39.59 146 ILE A N 1
ATOM 682 C CA . ILE A 1 93 ? 37.755 30.266 67.623 1.00 39.92 146 ILE A CA 1
ATOM 683 C C . ILE A 1 93 ? 36.809 30.845 66.578 1.00 40.23 146 ILE A C 1
ATOM 684 O O . ILE A 1 93 ? 36.971 30.603 65.375 1.00 40.69 146 ILE A O 1
ATOM 689 N N . GLY A 1 94 ? 35.812 31.589 67.039 1.00 40.23 147 GLY A N 1
ATOM 690 C CA . GLY A 1 94 ? 34.878 32.234 66.136 1.00 40.23 147 GLY A CA 1
ATOM 691 C C . GLY A 1 94 ? 35.342 33.644 65.885 1.00 40.41 147 GLY A C 1
ATOM 692 O O . GLY A 1 94 ? 35.425 34.451 66.815 1.00 40.94 147 GLY A O 1
ATOM 693 N N . LEU A 1 95 ? 35.660 33.938 64.633 1.00 40.30 148 LEU A N 1
ATOM 694 C CA . LEU A 1 95 ? 36.044 35.287 64.223 1.00 40.32 148 LEU A CA 1
ATOM 695 C C . LEU A 1 95 ? 34.881 35.999 63.565 1.00 40.40 148 LEU A C 1
ATOM 696 O O . LEU A 1 95 ? 34.388 35.556 62.512 1.00 40.70 148 LEU A O 1
ATOM 701 N N . ALA A 1 96 ? 34.443 37.095 64.178 1.00 40.20 149 ALA A N 1
ATOM 702 C CA . ALA A 1 96 ? 33.298 37.868 63.661 1.00 40.06 149 ALA A CA 1
ATOM 703 C C . ALA A 1 96 ? 33.745 38.853 62.583 1.00 39.88 149 ALA A C 1
ATOM 704 O O . ALA A 1 96 ? 34.604 39.712 62.837 1.00 40.32 149 ALA A O 1
ATOM 714 N N . SER A 1 98 ? 32.703 41.746 59.663 1.00 38.88 151 SER A N 1
ATOM 715 C CA . SER A 1 98 ? 31.723 42.803 59.514 1.00 38.28 151 SER A CA 1
ATOM 716 C C . SER A 1 98 ? 30.784 42.656 58.325 1.00 37.76 151 SER A C 1
ATOM 717 O O . SER A 1 98 ? 31.108 42.022 57.338 1.00 37.92 151 SER A O 1
ATOM 720 N N . SER A 1 99 ? 29.609 43.246 58.440 1.00 37.62 152 SER A N 1
ATOM 721 C CA . SER A 1 99 ? 28.604 43.197 57.386 1.00 37.83 152 SER A CA 1
ATOM 722 C C . SER A 1 99 ? 28.985 43.849 56.054 1.00 37.95 152 SER A C 1
ATOM 723 O O . SER A 1 99 ? 28.437 43.458 55.031 1.00 38.17 152 SER A O 1
ATOM 726 N N . SER A 1 100 ? 29.899 44.831 56.077 1.00 38.04 153 SER A N 1
ATOM 727 C CA . SER A 1 100 ? 30.293 45.625 54.890 1.00 38.24 153 SER A CA 1
ATOM 728 C C . SER A 1 100 ? 31.263 44.932 53.932 1.00 38.37 153 SER A C 1
ATOM 729 O O . SER A 1 100 ? 31.341 45.302 52.757 1.00 38.78 153 SER A O 1
ATOM 732 N N . VAL A 1 101 ? 32.053 43.986 54.429 1.00 38.14 154 VAL A N 1
ATOM 733 C CA . VAL A 1 101 ? 33.061 43.357 53.584 1.00 37.61 154 VAL A CA 1
ATOM 734 C C . VAL A 1 101 ? 32.450 42.175 52.811 1.00 38.12 154 VAL A C 1
ATOM 735 O O . VAL A 1 101 ? 31.348 41.713 53.127 1.00 38.18 154 VAL A O 1
ATOM 739 N N . SER A 1 102 ? 33.153 41.705 51.788 1.00 38.51 155 SER A N 1
ATOM 740 C CA . SER A 1 102 ? 32.760 40.503 51.048 1.00 38.73 155 SER A CA 1
ATOM 741 C C . SER A 1 102 ? 33.288 39.246 51.756 1.00 39.04 155 SER A C 1
ATOM 742 O O . SER A 1 102 ? 34.187 39.331 52.613 1.00 39.49 155 SER A O 1
ATOM 745 N N . ASN A 1 103 ? 32.762 38.081 51.381 1.00 38.80 156 ASN A N 1
ATOM 746 C CA . ASN A 1 103 ? 33.215 36.824 51.974 1.00 38.85 156 ASN A CA 1
ATOM 747 C C . ASN A 1 103 ? 34.712 36.625 51.792 1.00 38.53 156 ASN A C 1
ATOM 748 O O . ASN A 1 103 ? 35.388 36.087 52.668 1.00 38.54 156 ASN A O 1
ATOM 753 N N . GLU A 1 104 ? 35.229 37.083 50.660 1.00 38.33 157 GLU A N 1
ATOM 754 C CA . GLU A 1 104 ? 36.652 36.982 50.391 1.00 38.42 157 GLU A CA 1
ATOM 755 C C . GLU A 1 104 ? 37.436 37.922 51.315 1.00 38.47 157 GLU A C 1
ATOM 756 O O . GLU A 1 104 ? 38.405 37.522 51.937 1.00 38.57 157 GLU A O 1
ATOM 762 N N . GLU A 1 105 ? 37.004 39.167 51.434 1.00 38.75 158 GLU A N 1
ATOM 763 C CA . GLU A 1 105 ? 37.671 40.067 52.366 1.00 39.13 158 GLU A CA 1
ATOM 764 C C . GLU A 1 105 ? 37.560 39.511 53.803 1.00 38.85 158 GLU A C 1
ATOM 765 O O . GLU A 1 105 ? 38.505 39.587 54.583 1.00 39.43 158 GLU A O 1
ATOM 771 N N . ALA A 1 106 ? 36.429 38.915 54.145 1.00 38.20 159 ALA A N 1
ATOM 772 C CA . ALA A 1 106 ? 36.346 38.219 55.423 1.00 38.17 159 ALA A CA 1
ATOM 773 C C . ALA A 1 106 ? 37.415 37.113 55.552 1.00 38.02 159 ALA A C 1
ATOM 774 O O . ALA A 1 106 ? 38.058 36.984 56.586 1.00 38.14 159 ALA A O 1
ATOM 784 N N . SER A 1 108 ? 40.275 36.863 53.966 1.00 36.37 161 SER A N 1
ATOM 785 C CA . SER A 1 108 ? 41.574 37.483 53.931 1.00 35.78 161 SER A CA 1
ATOM 786 C C . SER A 1 108 ? 41.902 37.943 55.348 1.00 35.74 161 SER A C 1
ATOM 787 O O . SER A 1 108 ? 42.956 37.600 55.900 1.00 35.50 161 SER A O 1
ATOM 790 N N . LYS A 1 109 ? 40.967 38.668 55.962 1.00 35.45 162 LYS A N 1
ATOM 791 C CA . LYS A 1 109 ? 41.182 39.150 57.309 1.00 35.20 162 LYS A CA 1
ATOM 792 C C . LYS A 1 109 ? 41.340 37.965 58.255 1.00 35.21 162 LYS A C 1
ATOM 793 O O . LYS A 1 109 ? 42.167 37.984 59.174 1.00 34.96 162 LYS A O 1
ATOM 799 N N . GLY A 1 110 ? 40.547 36.931 57.987 1.00 35.00 163 GLY A N 1
ATOM 800 C CA . GLY A 1 110 ? 40.613 35.679 58.712 1.00 35.07 163 GLY A CA 1
ATOM 801 C C . GLY A 1 110 ? 42.005 35.089 58.801 1.00 35.10 163 GLY A C 1
ATOM 802 O O . GLY A 1 110 ? 42.429 34.667 59.875 1.00 35.14 163 GLY A O 1
ATOM 803 N N . THR A 1 111 ? 42.713 35.062 57.676 1.00 35.17 164 THR A N 1
ATOM 804 C CA . THR A 1 111 ? 44.021 34.445 57.613 1.00 35.06 164 THR A CA 1
ATOM 805 C C . THR A 1 111 ? 44.959 35.259 58.484 1.00 35.99 164 THR A C 1
ATOM 806 O O . THR A 1 111 ? 45.613 34.723 59.374 1.00 36.48 164 THR A O 1
ATOM 810 N N . GLU A 1 112 ? 44.985 36.563 58.243 1.00 36.65 165 GLU A N 1
ATOM 811 C CA . GLU A 1 112 ? 45.807 37.493 58.998 1.00 37.53 165 GLU A CA 1
ATOM 812 C C . GLU A 1 112 ? 45.623 37.315 60.504 1.00 37.81 165 GLU A C 1
ATOM 813 O O . GLU A 1 112 ? 46.584 37.033 61.219 1.00 38.04 165 GLU A O 1
ATOM 819 N N . VAL A 1 113 ? 44.379 37.441 60.960 1.00 38.10 166 VAL A N 1
ATOM 820 C CA . VAL A 1 113 ? 44.032 37.335 62.374 1.00 38.64 166 VAL A CA 1
ATOM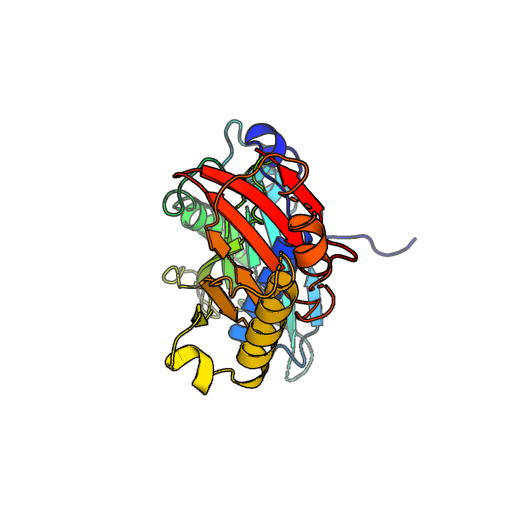 821 C C . VAL A 1 113 ? 44.450 35.987 62.980 1.00 38.87 166 VAL A C 1
ATOM 822 O O . VAL A 1 113 ? 44.995 35.943 64.090 1.00 39.25 166 VAL A O 1
ATOM 826 N N . ALA A 1 114 ? 44.205 34.896 62.257 1.00 39.03 167 ALA A N 1
ATOM 827 C CA . ALA A 1 114 ? 44.503 33.547 62.766 1.00 39.48 167 ALA A CA 1
ATOM 828 C C . ALA A 1 114 ? 45.993 33.297 62.987 1.00 39.49 167 ALA A C 1
ATOM 829 O O . ALA A 1 114 ? 46.378 32.657 63.964 1.00 39.40 167 ALA A O 1
ATOM 831 N N . LYS A 1 115 ? 46.820 33.803 62.081 1.00 39.63 168 LYS A N 1
ATOM 832 C CA . LYS A 1 115 ? 48.264 33.674 62.228 1.00 40.07 168 LYS A CA 1
ATOM 833 C C . LYS A 1 115 ? 48.728 34.320 63.532 1.00 39.95 168 LYS A C 1
ATOM 834 O O . LYS A 1 115 ? 49.604 33.807 64.227 1.00 39.76 168 LYS A O 1
ATOM 840 N N . GLN A 1 116 ? 48.111 35.442 63.866 1.00 39.85 169 GLN A N 1
ATOM 841 C CA . GLN A 1 116 ? 48.472 36.152 65.065 1.00 39.95 169 GLN A CA 1
ATOM 842 C C . GLN A 1 116 ? 48.056 35.397 66.317 1.00 39.67 169 GLN A C 1
ATOM 843 O O . GLN A 1 116 ? 48.820 35.326 67.277 1.00 39.48 169 GLN A O 1
ATOM 849 N N . LEU A 1 117 ? 46.863 34.806 66.284 1.00 39.52 170 LEU A N 1
ATOM 850 C CA . LEU A 1 117 ? 46.369 33.983 67.393 1.00 39.31 170 LEU A CA 1
ATOM 851 C C . LEU A 1 117 ? 47.149 32.681 67.586 1.00 39.54 170 LEU A C 1
ATOM 852 O O . LEU A 1 117 ? 47.447 32.315 68.728 1.00 39.35 170 LEU A O 1
ATOM 857 N N . ILE A 1 118 ? 47.474 31.988 66.490 1.00 39.68 171 ILE A N 1
ATOM 858 C CA . ILE A 1 118 ? 48.328 30.795 66.556 1.00 40.31 171 ILE A CA 1
ATOM 859 C C . ILE A 1 118 ? 49.629 31.124 67.282 1.00 40.74 171 ILE A C 1
ATOM 860 O O . ILE A 1 118 ? 50.039 30.431 68.216 1.00 40.45 171 ILE A O 1
ATOM 865 N N . GLU A 1 119 ? 50.255 32.208 66.843 1.00 41.38 172 GLU A N 1
ATOM 866 C CA . GLU A 1 119 ? 51.462 32.722 67.462 1.00 42.07 172 GLU A CA 1
ATOM 867 C C . GLU A 1 119 ? 51.288 32.917 68.967 1.00 42.08 172 GLU A C 1
ATOM 868 O O . GLU A 1 119 ? 52.155 32.529 69.747 1.00 42.37 172 GLU A O 1
ATOM 874 N N . ALA A 1 120 ? 50.164 33.504 69.369 1.00 41.87 173 ALA A N 1
ATOM 875 C CA . ALA A 1 120 ? 49.952 33.845 70.768 1.00 41.76 173 ALA A CA 1
ATOM 876 C C . ALA A 1 120 ? 49.562 32.635 71.616 1.00 41.74 173 ALA A C 1
ATOM 877 O O . ALA A 1 120 ? 50.127 32.420 72.694 1.00 42.17 173 ALA A O 1
ATOM 879 N N . ILE A 1 121 ? 48.615 31.837 71.125 1.00 41.27 174 ILE A N 1
ATOM 880 C CA . ILE A 1 121 ? 48.227 30.598 71.799 1.00 40.82 174 ILE A CA 1
ATOM 881 C C . ILE A 1 121 ? 49.416 29.655 72.064 1.00 41.13 174 ILE A C 1
ATOM 882 O O . ILE A 1 121 ? 49.407 28.922 73.047 1.00 41.30 174 ILE A O 1
ATOM 887 N N . ASN A 1 122 ? 50.445 29.694 71.221 1.00 41.22 175 ASN A N 1
ATOM 888 C CA . ASN A 1 122 ? 51.598 28.818 71.415 1.00 41.33 175 ASN A CA 1
ATOM 889 C C . ASN A 1 122 ? 52.583 29.318 72.472 1.00 41.96 175 ASN A C 1
ATOM 890 O O . ASN A 1 122 ? 53.355 28.530 73.030 1.00 42.02 175 ASN A O 1
ATOM 895 N N . LYS A 1 123 ? 52.545 30.619 72.760 1.00 42.52 176 LYS A N 1
ATOM 896 C CA . LYS A 1 123 ? 53.429 31.207 73.778 1.00 43.09 176 LYS A CA 1
ATOM 897 C C . LYS A 1 123 ? 52.920 30.926 75.186 1.00 43.36 176 LYS A C 1
ATOM 898 O O . LYS A 1 123 ? 53.678 30.933 76.149 1.00 43.36 176 LYS A O 1
ATOM 904 N N . ASN A 1 124 ? 51.620 30.680 75.288 1.00 43.93 177 ASN A N 1
ATOM 905 C CA . ASN A 1 124 ? 50.997 30.266 76.533 1.00 44.09 177 ASN A CA 1
ATOM 906 C C . ASN A 1 124 ? 51.425 28.830 76.847 1.00 44.39 177 ASN A C 1
ATOM 907 O O . ASN A 1 124 ? 51.071 27.891 76.124 1.00 44.67 177 ASN A O 1
ATOM 912 N N . ASP A 1 125 ? 52.196 28.678 77.920 1.00 44.41 178 ASP A N 1
ATOM 913 C CA . ASP A 1 125 ? 52.791 27.393 78.301 1.00 44.46 178 ASP A CA 1
ATOM 914 C C . ASP A 1 125 ? 51.784 26.334 78.762 1.00 43.92 178 ASP A C 1
ATOM 915 O O . ASP A 1 125 ? 52.073 25.136 78.705 1.00 43.86 178 ASP A O 1
ATOM 920 N N . LYS A 1 126 ? 50.613 26.778 79.219 1.00 43.29 179 LYS A N 1
ATOM 921 C CA . LYS A 1 126 ? 49.543 25.865 79.634 1.00 42.82 179 LYS A CA 1
ATOM 922 C C . LYS A 1 126 ? 48.920 25.119 78.455 1.00 42.20 179 LYS A C 1
ATOM 923 O O . LYS A 1 126 ? 48.293 24.085 78.646 1.00 42.19 179 LYS A O 1
ATOM 929 N N . TYR A 1 127 ? 49.096 25.643 77.243 1.00 41.56 180 TYR A N 1
ATOM 930 C CA . TYR A 1 127 ? 48.450 25.089 76.041 1.00 40.62 180 TYR A CA 1
ATOM 931 C C . TYR A 1 127 ? 49.221 23.871 75.500 1.00 40.17 180 TYR A C 1
ATOM 932 O O . TYR A 1 127 ? 50.429 23.951 75.245 1.00 40.26 180 TYR A O 1
ATOM 941 N N . ASN A 1 128 ? 48.510 22.754 75.342 1.00 39.49 181 ASN A N 1
ATOM 942 C CA . ASN A 1 128 ? 49.114 21.447 75.042 1.00 38.96 181 ASN A CA 1
ATOM 943 C C . ASN A 1 128 ? 49.303 21.112 73.550 1.00 38.91 181 ASN A C 1
ATOM 944 O O . ASN A 1 128 ? 49.463 19.938 73.188 1.00 38.98 181 ASN A O 1
ATOM 949 N N . LYS A 1 129 ? 49.285 22.145 72.703 1.00 38.46 182 LYS A N 1
ATOM 950 C CA . LYS A 1 129 ? 49.494 22.022 71.247 1.00 38.24 182 LYS A CA 1
ATOM 951 C C . LYS A 1 129 ? 48.353 21.304 70.527 1.00 37.96 182 LYS A C 1
ATOM 952 O O . LYS A 1 129 ? 48.535 20.754 69.438 1.00 37.84 182 LYS A O 1
ATOM 958 N N . SER A 1 130 ? 47.177 21.315 71.148 1.00 37.59 183 SER A N 1
ATOM 959 C CA . SER A 1 130 ? 45.961 20.772 70.541 1.00 37.11 183 SER A CA 1
ATOM 960 C C . SER A 1 130 ? 45.642 21.444 69.201 1.00 36.88 183 SER A C 1
ATOM 961 O O . SER A 1 130 ? 45.992 22.615 68.995 1.00 36.85 183 SER A O 1
ATOM 964 N N . PRO A 1 131 ? 44.959 20.713 68.293 1.00 36.43 184 PRO A N 1
ATOM 965 C CA . PRO A 1 131 ? 44.444 21.352 67.096 1.00 36.08 184 PRO A CA 1
ATOM 966 C C . PRO A 1 131 ? 43.568 22.574 67.416 1.00 36.18 184 PRO A C 1
ATOM 967 O O . PRO A 1 131 ? 42.836 22.601 68.427 1.00 35.60 184 PRO A O 1
ATOM 971 N N . ILE A 1 132 ? 43.680 23.575 66.545 1.00 36.08 185 ILE A N 1
ATOM 972 C CA . ILE A 1 132 ? 42.951 24.824 66.644 1.00 35.99 185 ILE A CA 1
ATOM 973 C C . ILE A 1 132 ? 42.136 24.976 65.360 1.00 36.32 185 ILE A C 1
ATOM 974 O O . ILE A 1 132 ? 42.654 24.748 64.273 1.00 36.23 185 ILE A O 1
ATOM 979 N N . THR A 1 133 ? 40.866 25.356 65.480 1.00 36.51 186 THR A N 1
ATOM 980 C CA . THR A 1 133 ? 40.022 25.523 64.312 1.00 36.34 186 THR A CA 1
ATOM 981 C C . THR A 1 133 ? 39.439 26.914 64.324 1.00 36.74 186 THR A C 1
ATOM 982 O O . THR A 1 133 ? 38.777 27.324 65.279 1.00 36.18 186 THR A O 1
ATOM 986 N N . PHE A 1 134 ? 39.728 27.655 63.264 1.00 37.02 187 PHE A N 1
ATOM 987 C CA . PHE A 1 134 ? 39.203 28.979 63.143 1.00 37.77 187 PHE A CA 1
ATOM 988 C C . PHE A 1 134 ? 37.987 28.908 62.257 1.00 38.45 187 PHE A C 1
ATOM 989 O O . PHE A 1 134 ? 37.998 28.218 61.235 1.00 39.10 187 PHE A O 1
ATOM 997 N N . ALA A 1 135 ? 36.921 29.585 62.664 1.00 38.66 188 ALA A N 1
ATOM 998 C CA . ALA A 1 135 ? 35.725 29.632 61.840 1.00 38.85 188 ALA A CA 1
ATOM 999 C C . ALA A 1 135 ? 35.327 31.082 61.628 1.00 38.95 188 ALA A C 1
ATOM 1000 O O . ALA A 1 135 ? 35.491 31.904 62.535 1.00 39.66 188 ALA A O 1
ATOM 1002 N N . ILE A 1 136 ? 34.835 31.408 60.437 1.00 38.32 189 ILE A N 1
ATOM 1003 C CA . ILE A 1 136 ? 34.414 32.787 60.160 1.00 38.31 189 ILE A CA 1
A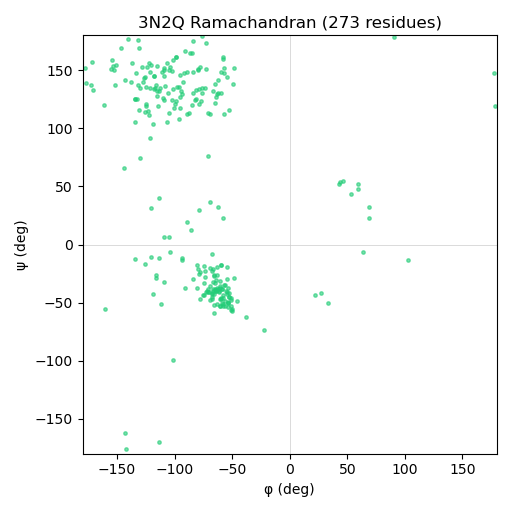TOM 1004 C C . ILE A 1 136 ? 32.903 32.985 60.284 1.00 38.09 189 ILE A C 1
ATOM 1005 O O . ILE A 1 136 ? 32.107 32.324 59.588 1.00 38.49 189 ILE A O 1
ATOM 1010 N N . PHE A 1 137 ? 32.522 33.890 61.183 1.00 37.18 190 PHE A N 1
ATOM 1011 C CA . PHE A 1 137 ? 31.137 34.267 61.342 1.00 36.37 190 PHE A CA 1
ATOM 1012 C C . PHE A 1 137 ? 30.898 35.535 60.530 1.00 36.25 190 PHE A C 1
ATOM 1013 O O . PHE A 1 137 ? 31.372 36.617 60.898 1.00 36.41 190 PHE A O 1
ATOM 1021 N N . LYS A 1 138 ? 30.172 35.395 59.424 1.00 35.88 191 LYS A N 1
ATOM 1022 C CA . LYS A 1 138 ? 29.922 36.516 58.508 1.00 35.83 191 LYS A CA 1
ATOM 1023 C C . LYS A 1 138 ? 28.660 37.252 58.948 1.00 35.77 191 LYS A C 1
ATOM 1024 O O . LYS A 1 138 ? 27.565 36.715 58.865 1.00 36.23 191 LYS A O 1
ATOM 1030 N N . GLN A 1 139 ? 28.827 38.485 59.412 1.00 35.85 192 GLN A N 1
ATOM 1031 C CA . GLN A 1 139 ? 27.746 39.227 60.069 1.00 35.31 192 GLN A CA 1
ATOM 1032 C C . GLN A 1 139 ? 26.830 39.917 59.078 1.00 35.33 192 GLN A C 1
ATOM 1033 O O . GLN A 1 139 ? 27.249 40.324 58.007 1.00 35.12 192 GLN A O 1
ATOM 1039 N N . GLU A 1 140 ? 25.567 40.037 59.450 1.00 35.26 193 GLU A N 1
ATOM 1040 C CA . GLU A 1 140 ? 24.618 40.784 58.668 1.00 34.97 193 GLU A CA 1
ATOM 1041 C C . GLU A 1 140 ? 24.507 42.149 59.328 1.00 34.78 193 GLU A C 1
ATOM 1042 O O . GLU A 1 140 ? 24.900 42.318 60.476 1.00 35.28 193 GLU A O 1
ATOM 1048 N N . SER A 1 141 ? 23.998 43.134 58.609 1.00 34.27 194 SER A N 1
ATOM 1049 C CA . SER A 1 141 ? 24.025 44.477 59.130 1.00 34.20 194 SER A CA 1
ATOM 1050 C C . SER A 1 141 ? 22.743 44.763 59.914 1.00 34.20 194 SER A C 1
ATOM 1051 O O . SER A 1 141 ? 21.767 43.998 59.813 1.00 34.55 194 SER A O 1
ATOM 1054 N N . THR A 1 142 ? 22.754 45.857 60.683 1.00 33.69 195 THR A N 1
ATOM 1055 C CA . THR A 1 142 ? 21.714 46.146 61.682 1.00 33.05 195 THR A CA 1
ATOM 1056 C C . THR A 1 142 ? 20.310 46.354 61.081 1.00 33.02 195 THR A C 1
ATOM 1057 O O . THR A 1 142 ? 19.298 46.241 61.781 1.00 33.09 195 THR A O 1
ATOM 1061 N N . SER A 1 143 ? 20.248 46.642 59.783 1.00 32.90 196 SER A N 1
ATOM 1062 C CA . SER A 1 143 ? 18.962 46.857 59.104 1.00 32.66 196 SER A CA 1
ATOM 1063 C C . SER A 1 143 ? 18.538 45.670 58.224 1.00 32.85 196 SER A C 1
ATOM 1064 O O . SER A 1 143 ? 17.547 45.744 57.493 1.00 32.71 196 SER A O 1
ATOM 1067 N N . SER A 1 144 ? 19.298 44.580 58.297 1.00 33.21 197 SER A N 1
ATOM 1068 C CA . SER A 1 144 ? 18.969 43.356 57.576 1.00 33.31 197 SER A CA 1
ATOM 1069 C C . SER A 1 144 ? 18.146 42.403 58.449 1.00 33.41 197 SER A C 1
ATOM 1070 O O . SER A 1 144 ? 18.416 42.262 59.639 1.00 33.52 197 SER A O 1
ATOM 1073 N N . LEU A 1 145 ? 17.148 41.758 57.862 1.00 33.48 198 LEU A N 1
ATOM 1074 C CA . LEU A 1 145 ? 16.392 40.730 58.572 1.00 34.23 198 LEU A CA 1
ATOM 1075 C C . LEU A 1 145 ? 17.155 39.390 58.756 1.00 35.44 198 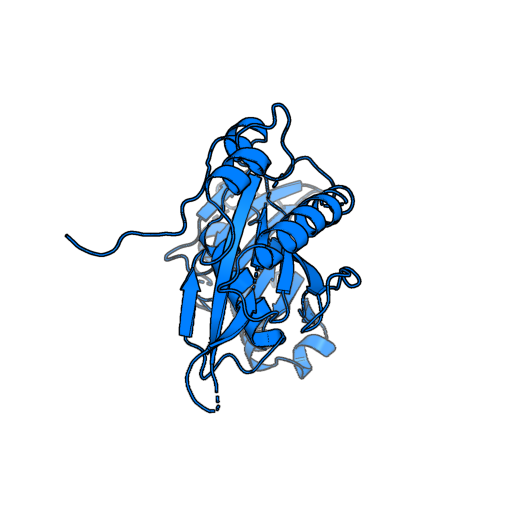LEU A C 1
ATOM 1076 O O . LEU A 1 145 ? 16.843 38.639 59.677 1.00 36.19 198 LEU A O 1
ATOM 1081 N N . LYS A 1 146 ? 18.153 39.097 57.917 1.00 36.45 199 LYS A N 1
ATOM 1082 C CA . LYS A 1 146 ? 18.918 37.827 58.018 1.00 37.46 199 LYS A CA 1
ATOM 1083 C C . LYS A 1 146 ? 19.869 37.789 59.231 1.00 37.29 199 LYS A C 1
ATOM 1084 O O . LYS A 1 146 ? 20.324 38.824 59.677 1.00 37.69 199 LYS A O 1
ATOM 1090 N N . ASN A 1 147 ? 20.138 36.595 59.767 1.00 37.32 200 ASN A N 1
ATOM 1091 C CA . ASN A 1 147 ? 21.118 36.395 60.838 1.00 36.91 200 ASN A CA 1
ATOM 1092 C C . ASN A 1 147 ? 22.472 36.139 60.223 1.00 36.53 200 ASN A C 1
ATOM 1093 O O . ASN A 1 147 ? 22.551 35.532 59.160 1.00 35.69 200 ASN A O 1
ATOM 1098 N N . GLY A 1 148 ? 23.531 36.572 60.913 1.00 36.34 201 GLY A N 1
ATOM 1099 C CA . GLY A 1 148 ? 24.889 36.201 60.558 1.00 36.64 201 GLY A CA 1
ATOM 1100 C C . GLY A 1 148 ? 25.034 34.686 60.572 1.00 37.08 201 GLY A C 1
ATOM 1101 O O . GLY A 1 148 ? 24.219 33.973 61.173 1.00 37.18 201 GLY A O 1
ATOM 1102 N N . THR A 1 149 ? 26.071 34.187 59.915 1.00 37.11 202 THR A N 1
ATOM 1103 C CA . THR A 1 149 ? 26.204 32.761 59.719 1.00 37.63 202 THR A CA 1
ATOM 1104 C C . THR A 1 149 ? 27.665 32.376 59.543 1.00 37.41 202 THR A C 1
ATOM 1105 O O . THR A 1 149 ? 28.503 33.229 59.221 1.00 37.93 202 THR A O 1
ATOM 1109 N N . TYR A 1 150 ? 27.982 31.111 59.789 1.00 36.83 203 TYR A N 1
ATOM 1110 C CA . TYR A 1 150 ? 29.341 30.620 59.577 1.00 36.49 203 TYR A CA 1
ATOM 1111 C C . TYR A 1 150 ? 29.577 30.226 58.127 1.00 36.27 203 TYR A C 1
ATOM 1112 O O . TYR A 1 150 ? 28.770 29.504 57.523 1.00 36.50 203 TYR A O 1
ATOM 1121 N N . ILE A 1 151 ? 30.671 30.718 57.564 1.00 35.69 204 ILE A N 1
ATOM 1122 C CA . ILE A 1 151 ? 30.896 30.576 56.129 1.00 35.56 204 ILE A CA 1
ATOM 1123 C C . ILE A 1 151 ? 32.127 29.731 55.762 1.00 35.69 204 ILE A C 1
ATOM 1124 O O . ILE A 1 151 ? 32.164 29.130 54.690 1.00 35.21 204 ILE A O 1
ATOM 1129 N N . ALA A 1 152 ? 33.114 29.674 56.655 1.00 35.92 205 ALA A N 1
ATOM 1130 C CA . ALA A 1 152 ? 34.312 28.846 56.436 1.00 36.25 205 ALA A CA 1
ATOM 1131 C C . ALA A 1 152 ? 34.968 28.419 57.757 1.00 36.37 205 ALA A C 1
ATOM 1132 O O . ALA A 1 152 ? 34.830 29.101 58.776 1.00 36.60 205 ALA A O 1
ATOM 1134 N N . SER A 1 153 ? 35.670 27.288 57.730 1.00 36.00 206 SER A N 1
ATOM 1135 C CA . SER A 1 153 ? 36.575 26.942 58.817 1.00 35.70 206 SER A CA 1
ATOM 1136 C C . SER A 1 153 ? 37.971 26.583 58.282 1.00 35.36 206 SER A C 1
ATOM 1137 O O . SER A 1 153 ? 38.100 26.145 57.145 1.00 34.69 206 SER A O 1
ATOM 1140 N N . ALA A 1 154 ? 39.003 26.789 59.098 1.00 35.46 207 ALA A N 1
ATOM 1141 C CA . ALA A 1 154 ? 40.367 26.324 58.777 1.00 35.91 207 ALA A CA 1
ATOM 1142 C C . ALA A 1 154 ? 40.997 25.747 60.035 1.00 36.23 207 ALA A C 1
ATOM 1143 O O . ALA A 1 154 ? 40.791 26.268 61.115 1.00 36.99 207 ALA A O 1
ATOM 1145 N N . THR A 1 155 ? 41.730 24.652 59.928 1.00 36.84 208 THR A N 1
ATOM 1146 C CA . THR A 1 155 ? 42.300 24.075 61.134 1.00 37.41 208 THR A CA 1
ATOM 1147 C C . THR A 1 155 ? 43.817 23.981 61.099 1.00 37.70 208 THR A C 1
ATOM 1148 O O . THR A 1 155 ? 44.411 23.854 60.031 1.00 37.98 208 THR A O 1
ATOM 1152 N N . VAL A 1 156 ? 44.422 24.106 62.280 1.00 38.22 209 VAL A N 1
ATOM 1153 C CA . VAL A 1 156 ? 45.829 23.833 62.505 1.00 39.00 209 VAL A CA 1
ATOM 1154 C C . VAL A 1 156 ? 45.940 22.461 63.182 1.00 39.65 209 VAL A C 1
ATOM 1155 O O . VAL A 1 156 ? 45.337 22.238 64.232 1.00 39.77 209 VAL A O 1
ATOM 1159 N N . GLN A 1 157 ? 46.718 21.559 62.581 1.00 40.35 210 GLN A N 1
ATOM 1160 C CA . GLN A 1 157 ? 46.965 20.217 63.116 1.00 40.82 210 GLN A CA 1
ATOM 1161 C C . GLN A 1 157 ? 47.580 20.260 64.521 1.00 41.11 210 GLN A C 1
ATOM 1162 O O . GLN A 1 157 ? 48.124 21.290 64.944 1.00 41.07 210 GLN A O 1
ATOM 1168 N N . LYS A 1 158 ? 47.457 19.144 65.242 1.00 41.34 211 LYS A N 1
ATOM 1169 C CA . LYS A 1 158 ? 48.089 18.965 66.544 1.00 41.63 211 LYS A CA 1
ATOM 1170 C C . LYS A 1 158 ? 49.617 19.016 66.389 1.00 41.56 211 LYS A C 1
ATOM 1171 O O . LYS A 1 158 ? 50.170 18.331 65.529 1.00 41.67 211 LYS A O 1
ATOM 1177 N N . ASN A 1 159 ? 50.279 19.831 67.213 1.00 41.36 212 ASN A N 1
ATOM 1178 C CA . ASN A 1 159 ? 51.744 20.003 67.190 1.00 41.21 212 ASN A CA 1
ATOM 1179 C C . ASN A 1 159 ? 52.245 20.724 65.944 1.00 40.91 212 ASN A C 1
ATOM 1180 O O . ASN A 1 159 ? 53.352 20.448 65.454 1.00 40.87 212 ASN A O 1
ATOM 1185 N N . ASP A 1 160 ? 51.440 21.642 65.424 1.00 40.37 213 ASP A N 1
ATOM 1186 C CA . ASP A 1 160 ? 51.829 22.356 64.213 1.00 40.46 213 ASP A CA 1
ATOM 1187 C C . ASP A 1 160 ? 51.441 23.833 64.296 1.00 40.29 213 ASP A C 1
ATOM 1188 O O . ASP A 1 160 ? 50.846 24.245 65.283 1.00 40.59 213 ASP A O 1
ATOM 1193 N N . THR A 1 161 ? 51.782 24.632 63.283 1.00 40.16 214 THR A N 1
ATOM 1194 C CA . THR A 1 161 ? 51.438 26.070 63.291 1.00 39.57 214 THR A CA 1
ATOM 1195 C C . THR A 1 161 ? 50.849 26.591 61.975 1.00 39.29 214 THR A C 1
ATOM 1196 O O . THR A 1 161 ? 50.325 27.712 61.923 1.00 39.25 214 THR A O 1
ATOM 1200 N N . ASN A 1 162 ? 50.946 25.799 60.914 1.00 38.90 215 ASN A N 1
ATOM 1201 C CA . ASN A 1 162 ? 50.470 26.248 59.617 1.00 38.78 215 ASN A CA 1
ATOM 1202 C C . ASN A 1 162 ? 48.949 26.062 59.508 1.00 38.23 215 ASN A C 1
ATOM 1203 O O . ASN A 1 162 ? 48.403 25.020 59.874 1.00 38.34 215 ASN A O 1
ATOM 1208 N N . LEU A 1 163 ? 48.273 27.106 59.040 1.00 37.22 216 LEU A N 1
ATOM 1209 C CA . LEU A 1 163 ? 46.832 27.101 58.849 1.00 36.24 216 LEU A CA 1
ATOM 1210 C C . LEU A 1 163 ? 46.371 26.379 57.561 1.00 35.84 216 LEU A C 1
ATOM 1211 O O . LEU A 1 163 ? 46.907 26.611 56.468 1.00 34.93 216 LEU A O 1
ATOM 1216 N N . GLY A 1 164 ? 45.353 25.525 57.700 1.00 35.54 217 GLY A N 1
ATOM 1217 C CA . GLY A 1 164 ? 44.848 24.734 56.583 1.00 34.52 217 GLY A CA 1
ATOM 1218 C C . GLY A 1 164 ? 44.000 25.560 55.639 1.00 34.07 217 GLY A C 1
ATOM 1219 O O . GLY A 1 164 ? 43.794 26.757 55.856 1.00 33.69 217 GLY A O 1
ATOM 1220 N N . ASN A 1 165 ? 43.511 24.916 54.585 1.00 33.71 218 ASN A N 1
ATOM 1221 C CA . ASN A 1 165 ? 42.597 25.557 53.642 1.00 33.78 218 ASN A CA 1
ATOM 1222 C C . ASN A 1 165 ? 41.305 25.978 54.309 1.00 33.66 218 ASN A C 1
ATOM 1223 O O . ASN A 1 165 ? 40.797 25.258 55.152 1.00 33.41 218 ASN A O 1
ATOM 1228 N N . TRP A 1 166 ? 40.778 27.138 53.935 1.00 34.06 219 TRP A N 1
ATOM 1229 C CA . TRP A 1 166 ? 39.421 27.486 54.315 1.00 34.59 219 TRP A CA 1
ATOM 1230 C C . TRP A 1 166 ? 38.471 26.473 53.703 1.00 34.98 219 TRP A C 1
ATOM 1231 O O . TRP A 1 166 ? 38.539 26.137 52.504 1.00 34.71 219 TRP A O 1
ATOM 1242 N N . SER A 1 167 ? 37.605 25.956 54.557 1.00 35.38 220 SER A N 1
ATOM 1243 C CA . SER A 1 167 ? 36.793 24.823 54.206 1.00 36.00 220 SER A CA 1
ATOM 1244 C C . SER A 1 167 ? 35.313 25.137 54.431 1.00 35.59 220 SER A C 1
ATOM 1245 O O . SER A 1 167 ? 34.969 25.860 55.366 1.00 35.33 220 SER A O 1
ATOM 1248 N N . THR A 1 168 ? 34.450 24.622 53.561 1.00 35.75 221 THR A N 1
ATOM 1249 C CA . THR A 1 168 ? 32.998 24.837 53.692 1.00 36.52 221 THR A CA 1
ATOM 1250 C C . THR A 1 168 ? 32.489 24.297 55.030 1.00 36.92 221 THR A C 1
ATOM 1251 O O . THR A 1 168 ? 33.016 23.331 55.550 1.00 36.76 221 THR A O 1
ATOM 1255 N N . ILE A 1 169 ? 31.461 24.935 55.573 1.00 37.96 222 ILE A N 1
ATOM 1256 C CA . ILE A 1 169 ? 30.770 24.455 56.773 1.00 38.85 222 ILE A CA 1
ATOM 1257 C C . ILE A 1 169 ? 29.854 23.302 56.389 1.00 39.05 222 ILE A C 1
ATOM 1258 O O . ILE A 1 169 ? 29.012 23.449 55.482 1.00 40.20 222 ILE A O 1
ATOM 1263 N N . ASP A 1 170 ? 30.043 22.149 57.031 1.00 39.01 223 ASP A N 1
ATOM 1264 C CA . ASP A 1 170 ? 29.261 20.961 56.703 1.00 38.96 223 ASP A CA 1
ATOM 1265 C C . ASP A 1 170 ? 27.793 21.294 56.871 1.00 39.27 223 ASP A C 1
ATOM 1266 O O . ASP A 1 170 ? 27.315 21.563 57.981 1.00 39.16 223 ASP A O 1
ATOM 1271 N N . GLU A 1 171 ? 27.101 21.309 55.736 1.00 39.54 224 GLU A N 1
ATOM 1272 C CA . GLU A 1 171 ? 25.730 21.733 55.654 1.00 39.79 224 GLU A CA 1
ATOM 1273 C C . GLU A 1 171 ? 25.214 21.148 54.340 1.00 39.92 224 GLU A C 1
ATOM 1274 O O . GLU A 1 171 ? 25.781 21.405 53.281 1.00 40.51 224 GLU A O 1
ATOM 1280 N N . LYS A 1 172 ? 24.188 20.307 54.408 1.00 39.56 225 LYS A N 1
ATOM 1281 C CA . LYS A 1 172 ? 23.561 19.784 53.197 1.00 39.11 225 LYS A CA 1
ATOM 1282 C C . LYS A 1 172 ? 22.369 20.670 52.924 1.00 38.65 225 LYS A C 1
ATOM 1283 O O . LYS A 1 172 ? 21.635 21.034 53.850 1.00 38.53 225 LYS A O 1
ATOM 1285 N N . SER A 1 173 ? 22.185 21.052 51.668 1.00 38.03 226 SER A N 1
ATOM 1286 C CA . SER A 1 173 ? 21.068 21.923 51.354 1.00 37.66 226 SER A CA 1
ATOM 1287 C C . SER A 1 173 ? 20.136 21.347 50.278 1.00 37.53 226 SER A C 1
ATOM 1288 O O . SER A 1 173 ? 20.539 20.533 49.440 1.00 37.53 226 SER A O 1
ATOM 1291 N N . TYR A 1 174 ? 18.874 21.744 50.334 1.00 37.31 227 TYR A N 1
ATOM 1292 C CA . TYR A 1 174 ? 17.876 21.195 49.431 1.00 37.20 227 TYR A CA 1
ATOM 1293 C C . TYR A 1 174 ? 16.970 22.286 48.888 1.00 37.53 227 TYR A C 1
ATOM 1294 O O . TYR A 1 174 ? 16.819 23.354 49.493 1.00 37.08 227 TYR A O 1
ATOM 1303 N N . SER A 1 175 ? 16.392 21.994 47.726 1.00 38.08 228 SER A N 1
ATOM 1304 C CA . SER A 1 175 ? 15.341 22.792 47.130 1.00 38.63 228 SER A CA 1
ATOM 1305 C C . SER A 1 175 ? 14.015 22.099 47.355 1.00 38.79 228 SER A C 1
ATOM 1306 O O . SER A 1 175 ? 13.952 20.876 47.445 1.00 39.06 228 SER A O 1
ATOM 1309 N N . TYR A 1 176 ? 12.962 22.893 47.463 1.00 38.99 229 TYR A N 1
ATOM 1310 C CA . TYR A 1 176 ? 11.626 22.376 47.662 1.00 39.37 229 TYR A CA 1
ATOM 1311 C C . TYR A 1 176 ? 10.683 23.025 46.649 1.00 39.37 229 TYR A C 1
ATOM 1312 O O . TYR A 1 176 ? 10.748 24.223 46.434 1.00 40.04 229 TYR A O 1
ATOM 1321 N N . PRO A 1 177 ? 9.821 22.231 46.010 1.00 39.22 230 PRO A N 1
ATOM 1322 C CA . PRO A 1 177 ? 9.836 20.779 46.107 1.00 39.08 230 PRO A CA 1
ATOM 1323 C C . PRO A 1 177 ? 10.919 20.200 45.204 1.00 38.65 230 PRO A C 1
ATOM 1324 O O . PRO A 1 177 ? 11.265 20.802 44.187 1.00 38.99 230 PRO A O 1
ATOM 1328 N N . SER A 1 178 ? 11.469 19.060 45.597 1.00 37.86 231 SER A N 1
ATOM 1329 C CA . SER A 1 178 ? 12.366 18.302 44.736 1.00 37.48 231 SER A CA 1
ATOM 1330 C C . SER A 1 178 ? 12.276 16.837 45.129 1.00 37.23 231 SER A C 1
ATOM 1331 O O . SER A 1 178 ? 11.995 16.514 46.294 1.00 37.03 231 SER A O 1
ATOM 1334 N N . ASP A 1 179 ? 12.496 15.954 44.159 1.00 37.05 232 ASP A N 1
ATOM 1335 C CA . ASP A 1 179 ? 12.558 14.533 44.453 1.00 37.17 232 ASP A CA 1
ATOM 1336 C C . ASP A 1 179 ? 13.670 14.267 45.498 1.00 37.15 232 ASP A C 1
ATOM 1337 O O . ASP A 1 179 ? 13.439 13.569 46.489 1.00 37.24 232 ASP A O 1
ATOM 1342 N N . GLU A 1 180 ? 14.844 14.868 45.305 1.00 36.91 233 GLU A N 1
ATOM 1343 C CA . GLU A 1 180 ? 15.967 14.677 46.232 1.00 37.32 233 GLU A CA 1
ATOM 1344 C C . GLU A 1 180 ? 15.569 14.913 47.697 1.00 37.42 233 GLU A C 1
ATOM 1345 O O . GLU A 1 180 ? 15.743 14.025 48.543 1.00 37.55 233 GLU A O 1
ATOM 1351 N N . PHE A 1 181 ? 15.031 16.103 47.971 1.00 37.33 234 PHE A N 1
ATOM 1352 C CA . PHE A 1 181 ? 14.557 16.468 49.296 1.00 37.53 234 PHE A CA 1
ATOM 1353 C C . PHE A 1 181 ? 13.562 15.451 49.834 1.00 37.93 234 PHE A C 1
ATOM 1354 O O . PHE A 1 181 ? 13.715 14.979 50.959 1.00 38.35 234 PHE A O 1
ATOM 1362 N N . THR A 1 182 ? 12.558 15.106 49.028 1.00 37.99 235 THR A N 1
ATOM 1363 C CA . THR A 1 182 ? 11.532 14.148 49.434 1.00 38.03 235 THR A CA 1
ATOM 1364 C C . THR A 1 182 ? 12.101 12.806 49.942 1.00 38.55 235 THR A C 1
ATOM 1365 O O . THR A 1 182 ? 11.657 12.298 50.981 1.00 38.57 235 THR A O 1
ATOM 1369 N N . GLN A 1 183 ? 13.076 12.244 49.230 1.00 38.69 236 GLN A N 1
ATOM 1370 C CA . GLN A 1 183 ? 13.663 10.983 49.658 1.00 39.24 236 GLN A CA 1
ATOM 1371 C C . GLN A 1 183 ? 14.601 11.141 50.854 1.00 39.02 236 GLN A C 1
ATOM 1372 O O . GLN A 1 183 ? 14.679 10.254 51.702 1.00 38.73 236 GLN A O 1
ATOM 1378 N N . ALA A 1 184 ? 15.293 12.278 50.919 1.00 39.08 237 ALA A N 1
ATOM 1379 C CA . ALA A 1 184 ? 16.211 12.570 52.021 1.00 39.02 237 ALA A CA 1
ATOM 1380 C C . ALA A 1 184 ? 15.493 12.866 53.342 1.00 39.20 237 ALA A C 1
ATOM 1381 O O . ALA A 1 184 ? 15.954 12.426 54.408 1.00 39.22 237 ALA A O 1
ATOM 1383 N N . HIS A 1 185 ? 14.376 13.599 53.274 1.00 39.15 238 HIS A N 1
ATOM 1384 C CA . HIS A 1 185 ? 13.655 14.035 54.479 1.00 39.49 238 HIS A CA 1
ATOM 1385 C C . HIS A 1 185 ? 12.137 14.053 54.291 1.00 39.79 238 HIS A C 1
ATOM 1386 O O . HIS A 1 185 ? 11.501 15.119 54.327 1.00 39.92 238 HIS A O 1
ATOM 1393 N N . GLY A 1 186 ? 11.562 12.868 54.105 1.00 40.00 239 GLY A N 1
ATOM 1394 C CA . GLY A 1 186 ? 10.127 12.712 53.839 1.00 40.41 239 GLY A CA 1
ATOM 1395 C C . GLY A 1 186 ? 9.213 13.383 54.846 1.00 40.74 239 GLY A C 1
ATOM 1396 O O . GLY A 1 186 ? 8.339 14.185 54.474 1.00 40.66 239 GLY A O 1
ATOM 1397 N N . GLU A 1 187 ? 9.420 13.065 56.123 1.00 40.91 240 GLU A N 1
ATOM 1398 C CA . GLU A 1 187 ? 8.566 13.582 57.194 1.00 41.47 240 GLU A CA 1
ATOM 1399 C C . GLU A 1 187 ? 8.585 15.111 57.299 1.00 41.50 240 GLU A C 1
ATOM 1400 O O . GLU A 1 187 ? 7.547 15.725 57.557 1.00 41.77 240 GLU A O 1
ATOM 1406 N N . ASP A 1 188 ? 9.748 15.715 57.050 1.00 41.31 241 ASP A N 1
ATOM 1407 C CA . ASP A 1 188 ? 9.894 17.179 56.995 1.00 41.00 241 ASP A CA 1
ATOM 1408 C C . ASP A 1 188 ? 9.231 17.785 55.767 1.00 40.63 241 ASP A C 1
ATOM 1409 O O . ASP A 1 188 ? 8.659 18.883 55.827 1.00 40.59 241 ASP A O 1
ATOM 1414 N N . ASN A 1 189 ? 9.353 17.078 54.645 1.00 40.28 242 ASN A N 1
ATOM 1415 C CA . ASN A 1 189 ? 8.699 17.447 53.394 1.00 39.55 242 ASN A CA 1
ATOM 1416 C C . ASN A 1 189 ? 7.206 17.464 53.623 1.00 39.20 242 ASN A C 1
ATOM 1417 O O . ASN A 1 189 ? 6.538 18.423 53.268 1.00 39.45 242 ASN A O 1
ATOM 1422 N N . THR A 1 190 ? 6.692 16.422 54.268 1.00 38.93 243 THR A N 1
ATOM 1423 C CA . THR A 1 190 ? 5.291 16.395 54.666 1.00 38.63 243 THR A CA 1
ATOM 1424 C C . THR A 1 190 ? 4.922 17.613 55.533 1.00 38.57 243 THR A C 1
ATOM 1425 O O . THR A 1 190 ? 3.811 18.138 55.439 1.00 38.96 243 THR A O 1
ATOM 1429 N N . LYS A 1 191 ? 5.843 18.074 56.369 1.00 38.34 244 LYS A N 1
ATOM 1430 C CA . LYS A 1 191 ? 5.531 19.203 57.245 1.00 38.27 244 LYS A CA 1
ATOM 1431 C C . LYS A 1 191 ? 5.349 20.456 56.399 1.00 38.15 244 LYS A C 1
ATOM 1432 O O . LYS A 1 191 ? 4.391 21.208 56.583 1.00 38.28 244 LYS A O 1
ATOM 1438 N N . ILE A 1 192 ? 6.255 20.658 55.447 1.00 37.77 245 ILE A N 1
ATOM 1439 C CA . ILE A 1 192 ? 6.171 21.822 54.577 1.00 37.23 245 ILE A CA 1
ATOM 1440 C C . ILE A 1 192 ? 4.911 21.725 53.707 1.00 37.17 245 ILE A C 1
ATOM 1441 O O . ILE A 1 192 ? 4.175 22.707 53.546 1.00 37.55 245 ILE A O 1
ATOM 1446 N N . ASN A 1 193 ? 4.635 20.539 53.177 1.00 36.70 246 ASN A N 1
ATOM 1447 C CA . ASN A 1 193 ? 3.378 20.336 52.473 1.00 36.34 246 ASN A CA 1
ATOM 1448 C C . ASN A 1 193 ? 2.174 20.794 53.322 1.00 36.17 246 ASN A C 1
ATOM 1449 O O . ASN A 1 193 ? 1.310 21.540 52.840 1.00 35.98 246 ASN A O 1
ATOM 1454 N N . ASN A 1 194 ? 2.150 20.381 54.591 1.00 35.89 247 ASN A N 1
ATOM 1455 C CA . ASN A 1 194 ? 1.109 20.821 55.529 1.00 35.86 247 ASN A CA 1
ATOM 1456 C C . ASN A 1 194 ? 1.090 22.314 55.701 1.00 35.81 247 ASN A C 1
ATOM 1457 O O . ASN A 1 194 ? 0.024 22.911 55.669 1.00 35.78 247 ASN A O 1
ATOM 1462 N N . PHE A 1 195 ? 2.266 22.912 55.890 1.00 36.19 248 PHE A N 1
ATOM 1463 C CA . PHE A 1 195 ? 2.349 24.357 55.944 1.00 36.89 248 PHE A CA 1
ATOM 1464 C C . PHE A 1 195 ? 1.638 24.987 54.747 1.00 37.56 248 PHE A C 1
ATOM 1465 O O . PHE A 1 195 ? 0.741 25.818 54.927 1.00 37.71 248 PHE A O 1
ATOM 1473 N N . ALA A 1 196 ? 2.044 24.585 53.537 1.00 38.04 249 ALA A N 1
ATOM 1474 C CA . ALA A 1 196 ? 1.453 25.097 52.299 1.00 38.57 249 ALA A CA 1
ATOM 1475 C C . ALA A 1 196 ? -0.058 24.948 52.269 1.00 39.39 249 ALA A C 1
ATOM 1476 O O . ALA A 1 196 ? -0.751 25.832 51.759 1.00 40.08 249 ALA A O 1
ATOM 1478 N N . LYS A 1 197 ? -0.570 23.846 52.816 1.00 39.94 250 LYS A N 1
ATOM 1479 C CA . LYS A 1 197 ? -2.013 23.627 52.858 1.00 40.70 250 LYS A CA 1
ATOM 1480 C C . LYS A 1 197 ? -2.722 24.627 53.766 1.00 41.08 250 LYS A C 1
ATOM 1481 O O . LYS A 1 197 ? -3.932 24.855 53.631 1.00 41.42 250 LYS A O 1
ATOM 1487 N N . GLU A 1 198 ? -1.984 25.228 54.695 1.00 41.35 251 GLU A N 1
ATOM 1488 C CA . GLU A 1 198 ? -2.607 26.178 55.618 1.00 41.40 251 GLU A CA 1
ATOM 1489 C C . GLU A 1 198 ? -2.891 27.491 54.918 1.00 41.51 251 GLU A C 1
ATOM 1490 O O . GLU A 1 198 ? -3.984 28.045 55.064 1.00 42.00 251 GLU A O 1
ATOM 1496 N N . ILE A 1 199 ? -1.930 27.967 54.134 1.00 41.19 252 ILE A N 1
ATOM 1497 C CA . ILE A 1 199 ? -2.099 29.240 53.448 1.00 41.19 252 ILE A CA 1
ATOM 1498 C C . ILE A 1 199 ? -3.058 29.161 52.253 1.00 41.67 252 ILE A C 1
ATOM 1499 O O . ILE A 1 199 ? -3.568 30.188 51.791 1.00 41.70 252 ILE A O 1
ATOM 1504 N N . LYS A 1 200 ? -3.292 27.941 51.770 1.00 41.99 253 LYS A N 1
ATOM 1505 C CA . LYS A 1 200 ? -4.326 27.641 50.781 1.00 42.79 253 LYS A CA 1
ATOM 1506 C C . LYS A 1 200 ? -5.674 28.281 51.186 1.00 43.47 253 LYS A C 1
ATOM 1507 O O . LYS A 1 200 ? -6.498 28.629 50.339 1.00 43.38 253 LYS A O 1
ATOM 1513 N N . GLY A 1 201 ? -5.882 28.447 52.491 1.00 44.32 254 GLY A N 1
ATOM 1514 C CA . GLY A 1 201 ? -7.077 29.109 53.010 1.00 45.57 254 GLY A CA 1
ATOM 1515 C C . GLY A 1 201 ? -7.245 30.545 52.532 1.00 46.44 254 GLY A C 1
ATOM 1516 O O . GLY A 1 201 ? -8.338 31.109 52.603 1.00 46.77 254 GLY A O 1
ATOM 1517 N N . PHE A 1 202 ? -6.168 31.144 52.034 1.00 46.91 255 PHE A N 1
ATOM 1518 C CA . PHE A 1 202 ? -6.193 32.553 51.670 1.00 47.44 255 PHE A CA 1
ATOM 1519 C C . PHE A 1 202 ? -6.865 32.775 50.323 1.00 47.61 255 PHE A C 1
ATOM 1520 O O . PHE A 1 202 ? -7.509 33.803 50.109 1.00 47.65 255 PHE A O 1
ATOM 1528 N N . ASN A 1 204 ? -9.090 31.190 48.914 1.00 45.19 257 ASN A N 1
ATOM 1529 C CA . ASN A 1 204 ? -10.399 30.530 48.950 1.00 45.36 257 ASN A CA 1
ATOM 1530 C C . ASN A 1 204 ? -10.319 29.035 48.606 1.00 45.14 257 ASN A C 1
ATOM 1531 O O . ASN A 1 204 ? -11.245 28.466 48.027 1.00 45.00 257 ASN A O 1
ATOM 1536 N N . GLY A 1 205 ? -9.201 28.411 48.960 1.00 45.07 258 GLY A N 1
ATOM 1537 C CA . GLY A 1 205 ? -8.976 27.005 48.649 1.00 44.84 258 GLY A CA 1
ATOM 1538 C C . GLY A 1 205 ? -8.024 26.838 47.475 1.00 44.59 258 GLY A C 1
ATOM 1539 O O . GLY A 1 205 ? -7.526 25.731 47.222 1.00 44.77 258 GLY A O 1
ATOM 1540 N N . ASP A 1 206 ? -7.774 27.933 46.753 1.00 43.73 259 ASP A N 1
ATOM 1541 C CA . ASP A 1 206 ? -6.851 27.898 45.628 1.00 43.17 259 ASP A CA 1
ATOM 1542 C C . ASP A 1 206 ? -5.437 27.562 46.122 1.00 41.80 259 ASP A C 1
ATOM 1543 O O . ASP A 1 206 ? -4.937 28.191 47.046 1.00 42.16 259 ASP A O 1
ATOM 1548 N N . PHE A 1 207 ? -4.826 26.546 45.525 1.00 39.89 260 PHE A N 1
ATOM 1549 C CA . PHE A 1 207 ? -3.428 26.217 45.741 1.00 37.95 260 PHE A CA 1
ATOM 1550 C C . PHE A 1 207 ? -2.493 27.428 45.611 1.00 37.05 260 PHE A C 1
ATOM 1551 O O . PHE A 1 207 ? -2.638 28.262 44.718 1.00 37.07 260 PHE A O 1
ATOM 1559 N N . ILE A 1 208 ? -1.533 27.515 46.513 1.00 36.08 261 ILE A N 1
ATOM 1560 C CA . ILE A 1 208 ? -0.458 28.499 46.414 1.00 35.27 261 ILE A CA 1
ATOM 1561 C C . ILE A 1 208 ? 0.918 27.821 46.406 1.00 34.20 261 ILE A C 1
ATOM 1562 O O . ILE A 1 208 ? 1.298 27.217 47.395 1.00 33.89 261 ILE A O 1
ATOM 1567 N N . PRO A 1 209 ? 1.665 27.925 45.291 1.00 33.76 262 PRO A N 1
ATOM 1568 C CA . PRO A 1 209 ? 2.963 27.239 45.251 1.00 33.54 262 PRO A CA 1
ATOM 1569 C C . PRO A 1 209 ? 3.928 27.856 46.238 1.00 33.91 262 PRO A C 1
ATOM 1570 O O . PRO A 1 209 ? 4.034 29.076 46.322 1.00 33.57 262 PRO A O 1
ATOM 1574 N N . VAL A 1 210 ? 4.585 27.008 47.022 1.00 34.68 263 VAL A N 1
ATOM 1575 C CA . VAL A 1 210 ? 5.620 27.468 47.924 1.00 35.35 263 VAL A CA 1
ATOM 1576 C C . VAL A 1 210 ? 6.947 26.907 47.455 1.00 35.38 263 VAL A C 1
ATOM 1577 O O . VAL A 1 210 ? 7.057 25.723 47.169 1.00 35.23 263 VAL A O 1
ATOM 1581 N N . ASN A 1 211 ? 7.942 27.785 47.379 1.00 35.80 264 ASN A N 1
ATOM 1582 C CA . ASN A 1 211 ? 9.312 27.429 47.023 1.00 36.04 264 ASN A CA 1
ATOM 1583 C C . ASN A 1 211 ? 10.164 27.603 48.263 1.00 36.61 264 ASN A C 1
ATOM 1584 O O . ASN A 1 211 ? 9.884 28.491 49.086 1.00 36.65 264 ASN A O 1
ATOM 1589 N N . ALA A 1 212 ? 11.211 26.784 48.406 1.00 36.71 265 ALA A N 1
ATOM 1590 C CA . ALA A 1 212 ? 12.073 26.897 49.577 1.00 36.67 265 ALA A CA 1
ATOM 1591 C C . ALA A 1 212 ? 13.499 26.372 49.379 1.00 36.88 265 ALA A C 1
ATOM 1592 O O . ALA A 1 212 ? 13.734 25.476 48.589 1.00 35.76 265 ALA A O 1
ATOM 1594 N N . LYS A 1 213 ? 14.442 26.962 50.116 1.00 38.12 266 LYS A N 1
ATOM 1595 C CA . LYS A 1 213 ? 15.723 26.306 50.378 1.00 38.89 266 LYS A CA 1
ATOM 1596 C C . LYS A 1 213 ? 15.709 25.827 51.808 1.00 38.29 266 LYS A C 1
ATOM 1597 O O . LYS A 1 213 ? 15.365 26.596 52.703 1.00 38.96 266 LYS A O 1
ATOM 1603 N N . VAL A 1 214 ? 16.056 24.558 52.014 1.00 37.37 267 VAL A N 1
ATOM 1604 C CA . VAL A 1 214 ? 16.066 23.959 53.338 1.00 36.57 267 VAL A CA 1
ATOM 1605 C C . VAL A 1 214 ? 17.453 23.412 53.652 1.00 36.79 267 VAL A C 1
ATOM 1606 O O . VAL A 1 214 ? 17.891 22.434 53.049 1.00 36.84 267 VAL A O 1
ATOM 1610 N N . SER A 1 215 ? 18.147 24.026 54.603 1.00 36.86 268 SER A N 1
ATOM 1611 C CA . SER A 1 215 ? 19.436 23.485 55.024 1.00 37.07 268 SER A CA 1
ATOM 1612 C C . SER A 1 215 ? 19.399 22.756 56.370 1.00 37.28 268 SER A C 1
ATOM 1613 O O . SER A 1 215 ? 18.557 23.021 57.228 1.00 37.07 268 SER A O 1
ATOM 1616 N N . TYR A 1 216 ? 20.323 21.816 56.516 1.00 37.80 269 TYR A N 1
ATOM 1617 C CA . TYR A 1 216 ? 20.378 20.928 57.662 1.00 38.50 269 TYR A CA 1
ATOM 1618 C C . TYR A 1 216 ? 21.778 21.005 58.236 1.00 39.40 269 TYR A C 1
ATOM 1619 O O . TYR A 1 216 ? 22.763 21.077 57.490 1.00 39.93 269 TYR A O 1
ATOM 1628 N N . LYS A 1 217 ? 21.865 21.013 59.560 1.00 40.13 270 LYS A N 1
ATOM 1629 C CA . LYS A 1 217 ? 23.129 20.794 60.238 1.00 40.79 270 LYS A CA 1
ATOM 1630 C C . LYS A 1 217 ? 22.918 19.639 61.199 1.00 41.03 270 LYS A C 1
ATOM 1631 O O . LYS A 1 217 ? 21.895 19.573 61.889 1.00 40.87 270 LYS A O 1
ATOM 1637 N N . LYS A 1 218 ? 23.882 18.720 61.223 1.00 41.52 271 LYS A N 1
ATOM 1638 C CA . LYS A 1 218 ? 23.745 17.452 61.938 1.00 41.84 271 LYS A CA 1
ATOM 1639 C C . LYS A 1 218 ? 22.343 16.834 61.723 1.00 41.85 271 LYS A C 1
ATOM 1640 O O . LYS A 1 218 ? 21.645 16.520 62.686 1.00 42.04 271 LYS A O 1
ATOM 1646 N N . ASP A 1 219 ? 21.938 16.706 60.453 1.00 41.70 272 ASP A N 1
ATOM 1647 C CA . ASP A 1 219 ? 20.698 16.008 60.033 1.00 41.56 272 ASP A CA 1
ATOM 1648 C C . ASP A 1 219 ? 19.323 16.552 60.477 1.00 41.34 272 ASP A C 1
ATOM 1649 O O . ASP A 1 219 ? 18.303 16.039 60.043 1.00 41.52 272 ASP A O 1
ATOM 1654 N N . GLN A 1 220 ? 19.279 17.566 61.331 1.00 41.28 273 GLN A N 1
ATOM 1655 C CA . GLN A 1 220 ? 18.007 18.199 61.703 1.00 41.08 273 GLN A CA 1
ATOM 1656 C C . GLN A 1 220 ? 17.836 19.518 60.944 1.00 41.00 273 GLN A C 1
ATOM 1657 O O . GLN A 1 220 ? 18.829 20.177 60.621 1.00 40.70 273 GLN A O 1
ATOM 1667 N N . ASP A 1 222 ? 17.758 23.141 59.989 1.00 41.68 275 ASP A N 1
ATOM 1668 C CA . ASP A 1 222 ? 18.456 24.291 60.554 1.00 42.02 275 ASP A CA 1
ATOM 1669 C C . ASP A 1 222 ? 17.767 25.597 60.163 1.00 42.18 275 ASP A C 1
ATOM 1670 O O . ASP A 1 222 ? 17.401 26.429 61.011 1.00 41.95 275 ASP A O 1
ATOM 1675 N N . THR A 1 223 ? 17.607 25.775 58.860 1.00 42.28 276 THR A N 1
ATOM 1676 C CA . THR A 1 223 ? 17.026 26.990 58.322 1.00 42.26 276 THR A CA 1
ATOM 1677 C C . THR A 1 223 ? 16.150 26.658 57.114 1.00 41.94 276 THR A C 1
ATOM 1678 O O . THR A 1 223 ? 16.464 25.765 56.329 1.00 42.18 276 THR A O 1
ATOM 1682 N N . LEU A 1 224 ? 15.028 27.362 57.015 1.00 41.45 277 LEU A N 1
ATOM 1683 C CA . LEU A 1 224 ? 14.020 27.137 55.989 1.00 40.94 277 LEU A CA 1
ATOM 1684 C C . LEU A 1 224 ? 13.597 28.492 55.424 1.00 40.94 277 LEU A C 1
ATOM 1685 O O . LEU A 1 224 ? 12.881 29.259 56.092 1.00 40.88 277 LEU A O 1
ATOM 1690 N N . ASN A 1 225 ? 14.075 28.785 54.212 1.00 40.60 278 ASN A N 1
ATOM 1691 C CA . ASN A 1 225 ? 13.779 30.026 53.497 1.00 40.36 278 ASN A CA 1
ATOM 1692 C C . ASN A 1 225 ? 12.720 29.822 52.419 1.00 40.48 278 ASN A C 1
ATOM 1693 O O . ASN A 1 225 ? 12.984 29.203 51.375 1.00 40.42 278 ASN A O 1
ATOM 1706 N N . ASN A 1 227 ? 9.630 31.260 49.730 1.00 41.05 280 ASN A N 1
ATOM 1707 C CA . ASN A 1 227 ? 9.144 32.324 48.849 1.00 41.19 280 ASN A CA 1
ATOM 1708 C C . ASN A 1 227 ? 7.772 31.979 48.280 1.00 40.35 280 ASN A C 1
ATOM 1709 O O . ASN A 1 227 ? 7.492 30.830 47.918 1.00 40.17 280 ASN A O 1
ATOM 1714 N N . ILE A 1 228 ? 6.900 32.969 48.219 1.00 39.12 281 ILE A N 1
ATOM 1715 C CA . ILE A 1 228 ? 5.654 32.795 47.480 1.00 38.16 281 ILE A CA 1
ATOM 1716 C C . ILE A 1 228 ? 5.458 34.030 46.606 1.00 37.58 281 ILE A C 1
ATOM 1717 O O . ILE A 1 228 ? 5.911 35.120 46.961 1.00 36.86 281 ILE A O 1
ATOM 1722 N N . VAL A 1 229 ? 4.841 33.841 45.442 1.00 37.43 282 VAL A N 1
ATOM 1723 C CA . VAL A 1 229 ? 4.612 34.936 44.493 1.00 37.41 282 VAL A CA 1
ATOM 1724 C C . VAL A 1 229 ? 3.133 34.973 44.179 1.00 38.02 282 VAL A C 1
ATOM 1725 O O . VAL A 1 229 ? 2.605 34.028 43.592 1.00 38.18 282 VAL A O 1
ATOM 1729 N N . ILE A 1 230 ? 2.474 36.056 44.588 1.00 38.77 283 ILE A N 1
ATOM 1730 C CA . ILE A 1 230 ? 1.020 36.172 44.513 1.00 39.90 283 ILE A CA 1
ATOM 1731 C C . ILE A 1 230 ? 0.623 37.497 43.898 1.00 41.09 283 ILE A C 1
ATOM 1732 O O . ILE A 1 230 ? 1.490 38.312 43.626 1.00 41.50 283 ILE A O 1
ATOM 1737 N N . LYS A 1 231 ? -0.681 37.711 43.681 1.00 42.58 284 LYS A N 1
ATOM 1738 C CA . LYS A 1 231 ? -1.194 38.984 43.164 1.00 43.73 284 LYS A CA 1
ATOM 1739 C C . LYS A 1 231 ? -1.657 39.928 44.281 1.00 44.92 284 LYS A C 1
ATOM 1740 O O . LYS A 1 231 ? -2.477 39.566 45.133 1.00 45.03 284 LYS A O 1
ATOM 1742 N N . TYR A 1 232 ? -1.120 41.146 44.241 1.00 46.23 285 TYR A N 1
ATOM 1743 C CA . TYR A 1 232 ? -1.377 42.206 45.226 1.00 47.32 285 TYR A CA 1
ATOM 1744 C C . TYR A 1 232 ? -2.808 42.796 45.196 1.00 47.69 285 TYR A C 1
ATOM 1745 O O . TYR A 1 232 ? -3.195 43.491 44.241 1.00 47.87 285 TYR A O 1
ATOM 1754 N N . ASN A 1 233 ? -3.571 42.528 46.260 1.00 48.01 286 ASN A N 1
ATOM 1755 C CA . ASN A 1 233 ? -4.912 43.105 46.464 1.00 48.00 286 ASN A CA 1
ATOM 1756 C C . ASN A 1 233 ? -4.997 44.081 47.677 1.00 47.97 286 ASN A C 1
ATOM 1757 O O . ASN A 1 233 ? -5.985 44.085 48.427 1.00 48.23 286 ASN A O 1
ATOM 1762 N N . GLY A 1 234 ? -3.967 44.909 47.864 1.00 47.80 287 GLY A N 1
ATOM 1763 C CA . GLY A 1 234 ? -3.918 45.855 48.995 1.00 47.48 287 GLY A CA 1
ATOM 1764 C C . GLY A 1 234 ? -3.246 45.299 50.242 1.00 47.18 287 GLY A C 1
ATOM 1765 O O . GLY A 1 234 ? -2.819 44.137 50.267 1.00 47.26 287 GLY A O 1
ATOM 1766 N N . LYS A 1 235 ? -3.150 46.125 51.282 1.00 46.79 288 LYS A N 1
ATOM 1767 C CA . LYS A 1 235 ? -2.477 45.715 52.518 1.00 46.55 288 LYS A CA 1
ATOM 1768 C C . LYS A 1 235 ? -3.358 44.855 53.416 1.00 46.15 288 LYS A C 1
ATOM 1769 O O . LYS A 1 235 ? -2.867 43.920 54.063 1.00 45.73 288 LYS A O 1
ATOM 1775 N N . THR A 1 236 ? -4.650 45.187 53.461 1.00 45.75 289 THR A N 1
ATOM 1776 C CA . THR A 1 236 ? -5.626 44.418 54.226 1.00 45.41 289 THR A CA 1
ATOM 1777 C C . THR A 1 236 ? -5.529 42.927 53.888 1.00 45.15 289 THR A C 1
ATOM 1778 O O . THR A 1 236 ? -5.374 42.096 54.783 1.00 45.10 289 THR A O 1
ATOM 1782 N N . GLU A 1 237 ? -5.597 42.598 52.597 1.00 44.77 290 GLU A N 1
ATOM 1783 C CA . GLU A 1 237 ? -5.502 41.205 52.155 1.00 44.50 290 GLU A CA 1
ATOM 1784 C C . GLU A 1 237 ? -4.164 40.592 52.565 1.00 44.02 290 GLU A C 1
ATOM 1785 O O . GLU A 1 237 ? -4.116 39.499 53.114 1.00 44.00 290 GLU A O 1
ATOM 1791 N N . LEU A 1 238 ? -3.082 41.318 52.315 1.00 43.57 291 LEU A N 1
ATOM 1792 C CA . LEU A 1 238 ? -1.745 40.854 52.648 1.00 43.23 291 LEU A CA 1
ATOM 1793 C C . LEU A 1 238 ? -1.538 40.642 54.160 1.00 43.06 291 LEU A C 1
ATOM 1794 O O . LEU A 1 238 ? -0.748 39.787 54.578 1.00 43.02 291 LEU A O 1
ATOM 1807 N N . ALA A 1 240 ? -4.038 39.604 56.404 1.00 39.49 293 ALA A N 1
ATOM 1808 C CA . ALA A 1 240 ? -4.738 38.337 56.640 1.00 37.82 293 ALA A CA 1
ATOM 1809 C C . ALA A 1 240 ? -3.878 37.137 56.239 1.00 36.62 293 ALA A C 1
ATOM 1810 O O . ALA A 1 240 ? -3.823 36.132 56.947 1.00 35.99 293 ALA A O 1
ATOM 1812 N N . LEU A 1 241 ? -3.200 37.267 55.105 1.00 35.75 294 LEU A N 1
ATOM 1813 C CA . LEU A 1 241 ? -2.287 36.235 54.611 1.00 35.20 294 LEU A CA 1
ATOM 1814 C C . LEU A 1 241 ? -1.064 36.065 55.505 1.00 34.82 294 LEU A C 1
ATOM 1815 O O . LEU A 1 241 ? -0.638 34.943 55.734 1.00 34.41 294 LEU A O 1
ATOM 1820 N N . THR A 1 242 ? -0.504 37.165 56.015 1.00 34.90 295 THR A N 1
ATOM 1821 C CA . THR A 1 242 ? 0.650 37.055 56.918 1.00 35.09 295 THR A CA 1
ATOM 1822 C C . THR A 1 242 ? 0.258 36.383 58.228 1.00 35.44 295 THR A C 1
ATOM 1823 O O . THR A 1 242 ? 1.070 35.674 58.807 1.00 35.13 295 THR A O 1
ATOM 1827 N N . GLN A 1 243 ? -0.985 36.580 58.676 1.00 36.00 296 GLN A N 1
ATOM 1828 C CA . GLN A 1 243 ? -1.446 35.916 59.897 1.00 37.11 296 GLN A CA 1
ATOM 1829 C C . GLN A 1 243 ? -1.682 34.427 59.688 1.00 37.54 296 GLN A C 1
ATOM 1830 O O . GLN A 1 243 ? -1.339 33.614 60.544 1.00 37.96 296 GLN A O 1
ATOM 1836 N N . LEU A 1 244 ? -2.253 34.070 58.548 1.00 38.05 297 LEU A N 1
ATOM 1837 C CA . LEU A 1 244 ? -2.442 32.671 58.199 1.00 38.54 297 LEU A CA 1
ATOM 1838 C C . LEU A 1 244 ? -1.080 31.941 58.089 1.00 38.57 297 LEU A C 1
ATOM 1839 O O . LEU A 1 244 ? -0.917 30.815 58.571 1.00 38.93 297 LEU A O 1
ATOM 1844 N N . ALA A 1 245 ? -0.095 32.613 57.512 1.00 38.34 298 ALA A N 1
ATOM 1845 C CA . ALA A 1 245 ? 1.229 32.038 57.332 1.00 38.58 298 ALA A CA 1
ATOM 1846 C C . ALA A 1 245 ? 2.034 31.965 58.622 1.00 38.94 298 ALA A C 1
ATOM 1847 O O . ALA A 1 245 ? 2.715 30.972 58.884 1.00 39.42 298 ALA A O 1
ATOM 1849 N N . ALA A 1 246 ? 1.990 33.038 59.405 1.00 38.96 299 ALA A N 1
ATOM 1850 C CA . ALA A 1 246 ? 2.717 33.110 60.666 1.00 38.84 299 ALA A CA 1
ATOM 1851 C C . ALA A 1 246 ? 2.288 31.966 61.584 1.00 38.93 299 ALA A C 1
ATOM 1852 O O . ALA A 1 246 ? 3.109 31.199 62.062 1.00 38.10 299 ALA A O 1
ATOM 1854 N N . GLN A 1 247 ? 0.979 31.857 61.789 1.00 40.08 300 GLN A N 1
ATOM 1855 C CA . GLN A 1 247 ? 0.375 30.786 62.568 1.00 41.13 300 GLN A CA 1
ATOM 1856 C C . GLN A 1 247 ? 0.794 29.426 62.050 1.00 41.45 300 GLN A C 1
ATOM 1857 O O . GLN A 1 247 ? 1.077 28.526 62.829 1.00 41.73 300 GLN A O 1
ATOM 1863 N N . GLY A 1 248 ? 0.835 29.288 60.733 1.00 41.88 301 GLY A N 1
ATOM 1864 C CA . GLY A 1 248 ? 1.173 28.023 60.104 1.00 42.54 301 GLY A CA 1
ATOM 1865 C C . GLY A 1 248 ? 2.623 27.629 60.297 1.00 42.93 301 GLY A C 1
ATOM 1866 O O . GLY A 1 248 ? 2.957 26.449 60.223 1.00 43.35 301 GLY A O 1
ATOM 1875 N N . LEU A 1 250 ? 4.275 28.266 63.206 1.00 36.92 303 LEU A N 1
ATOM 1876 C CA . LEU A 1 250 ? 4.179 27.744 64.559 1.00 34.53 303 LEU A CA 1
ATOM 1877 C C . LEU A 1 250 ? 3.517 26.368 64.618 1.00 35.59 303 LEU A C 1
ATOM 1878 O O . LEU A 1 250 ? 3.975 25.483 65.339 1.00 35.72 303 LEU A O 1
ATOM 1883 N N . ASP A 1 251 ? 2.439 26.183 63.870 1.00 37.63 304 ASP A N 1
ATOM 1884 C CA . ASP A 1 251 ? 1.672 24.950 63.964 1.00 40.21 304 ASP A CA 1
ATOM 1885 C C . ASP A 1 251 ? 2.340 23.744 63.316 1.00 40.96 304 ASP A C 1
ATOM 1886 O O . ASP A 1 251 ? 2.117 22.606 63.732 1.00 41.19 304 ASP A O 1
ATOM 1891 N N . LYS A 1 252 ? 3.163 24.001 62.304 1.00 41.44 305 LYS A N 1
ATOM 1892 C CA . LYS A 1 252 ? 3.565 22.959 61.358 1.00 41.25 305 LYS A CA 1
ATOM 1893 C C . LYS A 1 252 ? 5.068 22.763 61.179 1.00 41.13 305 LYS A C 1
ATOM 1894 O O . LYS A 1 252 ? 5.501 21.742 60.668 1.00 41.35 305 LYS A O 1
ATOM 1900 N N . LEU A 1 253 ? 5.862 23.732 61.607 1.00 41.19 306 LEU A N 1
ATOM 1901 C CA . LEU A 1 253 ? 7.285 23.728 61.314 1.00 41.20 306 LEU A CA 1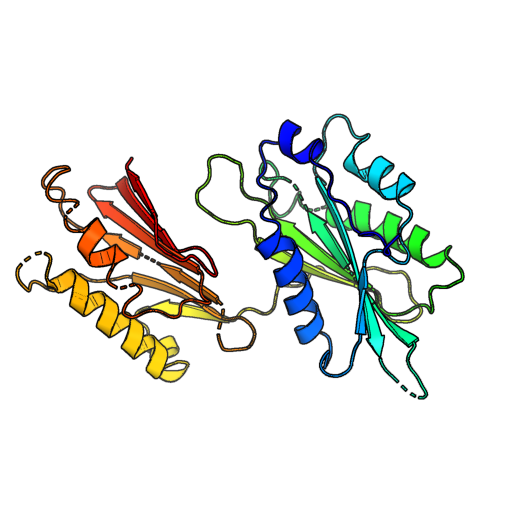
ATOM 1902 C C . LEU A 1 253 ? 8.118 23.659 62.602 1.00 41.82 306 LEU A C 1
ATOM 1903 O O . LEU A 1 253 ? 7.705 24.217 63.621 1.00 41.80 306 LEU A O 1
ATOM 1908 N N . PRO A 1 254 ? 9.281 22.957 62.573 1.00 42.50 307 PRO A N 1
ATOM 1909 C CA . PRO A 1 254 ? 10.064 22.752 63.805 1.00 42.76 307 PRO A CA 1
ATOM 1910 C C . PRO A 1 254 ? 10.493 24.064 64.435 1.00 43.25 307 PRO A C 1
ATOM 1911 O O . PRO A 1 254 ? 11.030 24.935 63.741 1.00 44.06 307 PRO A O 1
ATOM 1915 N N . LYS A 1 255 ? 10.242 24.207 65.732 1.00 43.28 308 LYS A N 1
ATOM 1916 C CA . LYS A 1 255 ? 10.570 25.436 66.454 1.00 43.50 308 LYS A CA 1
ATOM 1917 C C . LYS A 1 255 ? 12.074 25.699 66.546 1.00 43.68 308 LYS A C 1
ATOM 1918 O O . LYS A 1 255 ? 12.483 26.846 66.680 1.00 43.89 308 LYS A O 1
ATOM 1920 N N . ASP A 1 256 ? 12.890 24.647 66.481 1.00 43.70 309 ASP A N 1
ATOM 1921 C CA . ASP A 1 256 ? 14.347 24.796 66.579 1.00 43.66 309 ASP A CA 1
ATOM 1922 C C . ASP A 1 256 ? 15.015 25.116 65.231 1.00 43.32 309 ASP A C 1
ATOM 1923 O O . ASP A 1 256 ? 16.241 25.048 65.104 1.00 43.19 309 ASP A O 1
ATOM 1928 N N . ALA A 1 257 ? 14.197 25.469 64.235 1.00 43.03 310 ALA A N 1
ATOM 1929 C CA . ALA A 1 257 ? 14.684 25.932 62.930 1.00 42.27 310 ALA A CA 1
ATOM 1930 C C . ALA A 1 257 ? 14.434 27.433 62.741 1.00 41.92 310 ALA A C 1
ATOM 1931 O O . ALA A 1 257 ? 13.501 27.987 63.325 1.00 41.76 310 ALA A O 1
ATOM 1933 N N . LYS A 1 258 ? 15.279 28.090 61.948 1.00 41.30 311 LYS A N 1
ATOM 1934 C CA . LYS A 1 258 ? 14.999 29.456 61.526 1.00 40.94 311 LYS A CA 1
ATOM 1935 C C . LYS A 1 258 ? 14.100 29.415 60.297 1.00 40.62 311 LYS A C 1
ATOM 1936 O O . LYS A 1 258 ? 14.466 28.857 59.272 1.00 40.19 311 LYS A O 1
ATOM 1942 N N . VAL A 1 259 ? 12.924 30.007 60.401 1.00 40.49 312 VAL A N 1
ATOM 1943 C CA . VAL A 1 259 ? 12.027 30.041 59.270 1.00 40.51 312 VAL A CA 1
ATOM 1944 C C . VAL A 1 259 ? 11.854 31.468 58.749 1.00 40.75 312 VAL A C 1
ATOM 1945 O O . VAL A 1 259 ? 11.668 32.422 59.523 1.00 40.76 312 VAL A O 1
ATOM 1949 N N . GLN A 1 260 ? 11.933 31.598 57.428 1.00 40.58 313 GLN A N 1
ATOM 1950 C CA . GLN A 1 260 ? 11.683 32.861 56.768 1.00 40.46 313 GLN A CA 1
ATOM 1951 C C . GLN A 1 260 ? 10.726 32.662 55.604 1.00 40.02 313 GLN A C 1
ATOM 1952 O O . GLN A 1 260 ? 10.847 31.689 54.854 1.00 40.05 313 GLN A O 1
ATOM 1958 N N . LEU A 1 261 ? 9.770 33.574 55.455 1.00 39.27 314 LEU A N 1
ATOM 1959 C CA . LEU A 1 261 ? 8.910 33.561 54.283 1.00 39.01 314 LEU A CA 1
ATOM 1960 C C . LEU A 1 261 ? 8.815 34.929 53.638 1.00 39.26 314 LEU A C 1
ATOM 1961 O O . LEU A 1 261 ? 8.299 35.872 54.252 1.00 39.44 314 LEU A O 1
ATOM 1966 N N . GLN A 1 262 ? 9.303 35.037 52.403 1.00 39.10 315 GLN A N 1
ATOM 1967 C CA . GLN A 1 262 ? 9.183 36.276 51.652 1.00 39.27 315 GLN A CA 1
ATOM 1968 C C . GLN A 1 262 ? 7.946 36.186 50.805 1.00 39.76 315 GLN A C 1
ATOM 1969 O O . GLN A 1 262 ? 7.741 35.190 50.110 1.00 40.58 315 GLN A O 1
ATOM 1975 N N . ILE A 1 263 ? 7.101 37.205 50.866 1.00 40.04 316 ILE A N 1
ATOM 1976 C CA . ILE A 1 263 ? 5.925 37.250 49.999 1.00 40.09 316 ILE A CA 1
ATOM 1977 C C . ILE A 1 263 ? 6.192 38.260 48.895 1.00 40.69 316 ILE A C 1
ATOM 1978 O O . ILE A 1 263 ? 6.319 39.464 49.156 1.00 40.68 316 ILE A O 1
ATOM 1983 N N . LYS A 1 264 ? 6.297 37.759 47.667 1.00 41.38 317 LYS A N 1
ATOM 1984 C CA . LYS A 1 264 ? 6.653 38.583 46.513 1.00 42.50 317 LYS A CA 1
ATOM 1985 C C . LYS A 1 264 ? 5.449 38.832 45.606 1.00 43.00 317 LYS A C 1
ATOM 1986 O O . LYS A 1 264 ? 4.491 38.068 45.608 1.00 42.76 317 LYS A O 1
ATOM 1992 N N . SER A 1 265 ? 5.503 39.910 44.835 1.00 44.29 318 SER A N 1
ATOM 1993 C CA . SER A 1 265 ? 4.507 40.176 43.795 1.00 45.46 318 SER A CA 1
ATOM 1994 C C . SER A 1 265 ? 4.949 41.339 42.955 1.00 46.03 318 SER A C 1
ATOM 1995 O O . SER A 1 265 ? 5.332 42.393 43.495 1.00 46.13 318 SER A O 1
ATOM 1998 N N . GLU A 1 266 ? 4.865 41.157 41.639 1.00 46.68 319 GLU A N 1
ATOM 1999 C CA . GLU A 1 266 ? 5.176 42.221 40.682 1.00 47.38 319 GLU A CA 1
ATOM 2000 C C . GLU A 1 266 ? 6.620 42.713 40.847 1.00 47.13 319 GLU A C 1
ATOM 2001 O O . GLU A 1 266 ? 6.868 43.920 40.995 1.00 47.11 319 GLU A O 1
ATOM 2007 N N . SER A 1 267 ? 7.551 41.753 40.821 1.00 46.74 320 SER A N 1
ATOM 2008 C CA . SER A 1 267 ? 8.990 42.001 40.977 1.00 46.49 320 SER A CA 1
ATOM 2009 C C . SER A 1 267 ? 9.358 42.816 42.239 1.00 46.18 320 SER A C 1
ATOM 2010 O O . SER A 1 267 ? 10.191 43.728 42.175 1.00 46.47 320 SER A O 1
ATOM 2012 N N . LYS A 1 268 ? 8.732 42.472 43.369 1.00 45.46 321 LYS A N 1
ATOM 2013 C CA . LYS A 1 268 ? 8.881 43.183 44.650 1.00 44.82 321 LYS A CA 1
ATOM 2014 C C . LYS A 1 268 ? 8.647 42.246 45.845 1.00 44.16 321 LYS A C 1
ATOM 2015 O O . LYS A 1 268 ? 7.713 41.440 45.843 1.00 44.15 321 LYS A O 1
ATOM 2021 N N . ILE A 1 269 ? 9.478 42.360 46.874 1.00 43.05 322 ILE A N 1
ATOM 2022 C CA . ILE A 1 269 ? 9.186 41.666 48.126 1.00 42.27 322 ILE A CA 1
ATOM 2023 C C . ILE A 1 269 ? 8.300 42.548 49.014 1.00 41.37 322 ILE A C 1
ATOM 2024 O O . ILE A 1 269 ? 8.725 43.593 49.487 1.00 41.16 322 ILE A O 1
ATOM 2029 N N . GLU A 1 270 ? 7.065 42.106 49.222 1.00 40.47 323 GLU A N 1
ATOM 2030 C CA . GLU A 1 270 ? 6.019 42.924 49.806 1.00 39.67 323 GLU A CA 1
ATOM 2031 C C . GLU A 1 270 ? 5.956 42.798 51.348 1.00 39.02 323 GLU A C 1
ATOM 2032 O O . GLU A 1 270 ? 5.692 43.787 52.061 1.00 38.76 323 GLU A O 1
ATOM 2038 N N . ALA A 1 271 ? 6.199 41.584 51.849 1.00 37.92 324 ALA A N 1
ATOM 2039 C CA . ALA A 1 271 ? 6.302 41.328 53.287 1.00 37.35 324 ALA A CA 1
ATOM 2040 C C . ALA A 1 271 ? 7.241 40.156 53.557 1.00 36.99 324 ALA A C 1
ATOM 2041 O O . ALA A 1 271 ? 7.420 39.292 52.691 1.00 37.44 324 ALA A O 1
ATOM 2043 N N . VAL A 1 272 ? 7.847 40.130 54.743 1.00 36.29 325 VAL A N 1
ATOM 2044 C CA . VAL A 1 272 ? 8.693 39.007 55.160 1.00 35.77 325 VAL A CA 1
ATOM 2045 C C . VAL A 1 272 ? 8.319 38.571 56.564 1.00 35.67 325 VAL A C 1
ATOM 2046 O O . VAL A 1 272 ? 8.311 39.391 57.482 1.00 35.71 325 VAL A O 1
ATOM 2050 N N . ILE A 1 273 ? 8.005 37.287 56.725 1.00 35.38 326 ILE A N 1
ATOM 2051 C CA . ILE A 1 273 ? 7.725 36.732 58.041 1.00 35.46 326 ILE A CA 1
ATOM 2052 C C . ILE A 1 273 ? 8.937 35.970 58.562 1.00 35.60 326 ILE A C 1
ATOM 2053 O O . ILE A 1 273 ? 9.542 35.182 57.831 1.00 35.56 326 ILE A O 1
ATOM 2058 N N . ILE A 1 274 ? 9.294 36.216 59.824 1.00 35.33 327 ILE A N 1
ATOM 2059 C CA . ILE A 1 274 ? 10.488 35.624 60.398 1.00 35.27 327 ILE A CA 1
ATOM 2060 C C . ILE A 1 274 ? 10.231 35.049 61.779 1.00 35.71 327 ILE A C 1
ATOM 2061 O O . ILE A 1 274 ? 9.730 35.731 62.677 1.00 35.91 327 ILE A O 1
ATOM 2066 N N . LYS A 1 275 ? 10.565 33.772 61.917 1.00 36.03 328 LYS A N 1
ATOM 2067 C CA . LYS A 1 275 ? 10.562 33.081 63.179 1.00 36.43 328 LYS A CA 1
ATOM 2068 C C . LYS A 1 275 ? 12.002 32.646 63.381 1.00 37.01 328 LYS A C 1
ATOM 2069 O O . LYS A 1 275 ? 12.472 31.707 62.742 1.00 37.35 328 LYS A O 1
ATOM 2075 N N . GLU A 1 276 ? 12.713 33.350 64.251 1.00 37.60 329 GLU A N 1
ATOM 2076 C CA . GLU A 1 276 ? 14.143 33.139 64.412 1.00 38.11 329 GLU A CA 1
ATOM 2077 C C . GLU A 1 276 ? 14.372 31.812 65.127 1.00 38.22 329 GLU A C 1
ATOM 2078 O O . GLU A 1 276 ? 13.401 31.181 65.556 1.00 37.80 329 GLU A O 1
ATOM 2084 N N . LYS A 1 277 ? 15.640 31.393 65.237 1.00 38.49 330 LYS A N 1
ATOM 2085 C CA . LYS A 1 277 ? 15.965 30.001 65.583 1.00 38.97 330 LYS A CA 1
ATOM 2086 C C . LYS A 1 277 ? 15.018 29.378 66.619 1.00 38.84 330 LYS A C 1
ATOM 2087 O O . LYS A 1 277 ? 14.321 28.413 66.306 1.00 39.84 330 LYS A O 1
ATOM 2093 N N . ASN A 1 278 ? 14.975 29.930 67.824 1.00 37.90 331 ASN A N 1
ATOM 2094 C CA . ASN A 1 278 ? 13.940 29.572 68.779 1.00 37.14 331 ASN A CA 1
ATOM 2095 C C . ASN A 1 278 ? 13.209 30.856 69.131 1.00 36.80 331 ASN A C 1
ATOM 2096 O O . ASN A 1 278 ? 13.617 31.575 70.039 1.00 37.22 331 ASN A O 1
ATOM 2101 N N . SER A 1 279 ? 12.147 31.168 68.403 1.00 35.99 332 SER A N 1
ATOM 2102 C CA . SER A 1 279 ? 11.357 32.340 68.724 1.00 35.12 332 SER A CA 1
ATOM 2103 C C . SER A 1 279 ? 9.959 31.941 69.142 1.00 34.51 332 SER A C 1
ATOM 2104 O O . SER A 1 279 ? 9.304 31.144 68.490 1.00 34.19 332 SER A O 1
ATOM 2107 N N . ASP A 1 280 ? 9.507 32.517 70.247 1.00 34.08 333 ASP A N 1
ATOM 2108 C CA . ASP A 1 280 ? 8.171 32.252 70.778 1.00 33.25 333 ASP A CA 1
ATOM 2109 C C . ASP A 1 280 ? 7.025 32.608 69.818 1.00 32.67 333 ASP A C 1
ATOM 2110 O O . ASP A 1 280 ? 5.900 32.143 70.003 1.00 32.56 333 ASP A O 1
ATOM 2115 N N . LYS A 1 281 ? 7.321 33.429 68.808 1.00 31.88 334 LYS A N 1
ATOM 2116 C CA . LYS A 1 281 ? 6.308 33.989 67.911 1.00 31.40 334 LYS A CA 1
ATOM 2117 C C . LYS A 1 281 ? 6.989 34.736 66.762 1.00 31.21 334 LYS A C 1
ATOM 2118 O O . LYS A 1 281 ? 7.954 35.467 67.004 1.00 31.98 334 LYS A O 1
ATOM 2124 N N . PRO A 1 282 ? 6.491 34.565 65.519 1.00 30.32 335 PRO A N 1
ATOM 2125 C CA . PRO A 1 282 ? 7.087 35.219 64.343 1.00 30.27 335 PRO A CA 1
ATOM 2126 C C . PRO A 1 282 ? 6.683 36.684 64.164 1.00 30.09 335 PRO A C 1
ATOM 2127 O O . PRO A 1 282 ? 5.584 37.082 64.560 1.00 29.95 335 PRO A O 1
ATOM 2131 N N . PHE A 1 283 ? 7.564 37.475 63.556 1.00 30.08 336 PHE A N 1
ATOM 2132 C CA . PHE A 1 283 ? 7.242 38.876 63.287 1.00 30.37 336 PHE A CA 1
ATOM 2133 C C . PHE A 1 283 ? 7.174 39.198 61.801 1.00 30.50 336 PHE A C 1
ATOM 2134 O O . PHE A 1 283 ? 7.805 38.527 60.982 1.00 30.66 336 PHE A O 1
ATOM 2142 N N . VAL A 1 284 ? 6.391 40.219 61.463 1.00 30.52 337 VAL A N 1
ATOM 2143 C CA . VAL A 1 284 ? 6.182 40.602 60.067 1.00 30.60 337 VAL A CA 1
ATOM 2144 C C . VAL A 1 284 ? 6.716 42.001 59.814 1.00 30.69 337 VAL A C 1
ATOM 2145 O O . VAL A 1 284 ? 6.496 42.910 60.627 1.00 30.57 337 VAL A O 1
ATOM 2149 N N . SER A 1 285 ? 7.439 42.146 58.702 1.00 31.13 338 SER A N 1
ATOM 2150 C CA . SER A 1 285 ? 7.901 43.447 58.193 1.00 31.64 338 SER A CA 1
ATOM 2151 C C . SER A 1 285 ? 7.295 43.697 56.810 1.00 32.32 338 SER A C 1
ATOM 2152 O O . SER A 1 285 ? 7.307 42.822 55.942 1.00 31.81 338 SER A O 1
ATOM 2155 N N . PHE A 1 286 ? 6.780 44.903 56.607 1.00 33.24 339 PHE A N 1
ATOM 2156 C CA . PHE A 1 286 ? 6.252 45.280 55.313 1.00 33.96 339 PHE A CA 1
ATOM 2157 C C . PHE A 1 286 ? 7.214 46.215 54.614 1.00 34.66 339 PHE A C 1
ATOM 2158 O O . PHE A 1 286 ? 7.950 46.955 55.262 1.00 34.90 339 PHE A O 1
ATOM 2166 N N . LEU A 1 287 ? 7.214 46.153 53.286 1.00 35.59 340 LEU A N 1
ATOM 2167 C CA . LEU A 1 287 ? 7.977 47.075 52.457 1.00 36.37 340 LEU A CA 1
ATOM 2168 C C . LEU A 1 287 ? 7.673 48.531 52.803 1.00 36.56 340 LEU A C 1
ATOM 2169 O O . LEU A 1 287 ? 8.598 49.335 52.963 1.00 36.79 340 LEU A O 1
#

InterPro domains:
  IPR011426 CamS sex pheromone cAM373 [PF07537] (121-333)
  IPR011426 CamS sex pheromone cAM373 [PIRSF012509] (1-339)

Foldseek 3Di:
DDDDDPDDFDCQLCVLQQWDPLVVQQVVQVVLLVVVVDVLVAKDKDWDDFDDPVVQCVQAVVDPNHPWHGKIKIWIWDDVDTDTAEMIETEHQPDDPVVLCVQVVVLLVVLVRSVVPPRRQQHKYKYWYFYTHGNPDPDGTHTAWMWMAHRPGRDIGDTHGRPKDKDKPPDPVCCVLPVVQNVLVVLLQCQLCVLVVDGWDDIWMDMDRPSPEEIEETEDADPDVVSCCSLVSNQVSCVRHDQQYWYKYFYHYDNDGAKMWTRGRRRPGIDMDGD

Secondary structure (DSSP, 8-state):
-PPPP------HHHHHHTB---HHHHHHHHHHHHHHHS-TTSPEEEES-SS-HHHHHHHHHS-SS-S---EE-EEEEE---SEEEE--EE--TTS-TTT--HHHHHHHHHHHHHHH-TT-----EEEEEEEPPBTT-SSPPEEEEEEEEPTT-------B----EEEEES-HHHHHH-HHHHHHHHHHHHHHTT---------EEEEESTT--EE--EE----HHHH--HHHHHHH---SS-TTSEEEEEEE-SSSEEEEEEE-TT-SS-EEEE-

Sequence (275 aa):
NAPLKEQKVINTANIKTNSKLDLAEYENGLINIATQQFDTESHVLQLNQYIPEKLIDELVAKVEAPVLTNIIEQDYFGKNELSLSGVIGLASSSVSNEEASKGTEVAKQLIEAINKNDKYNKSPITFAIFKQESTSSLKNGTYIASATVQKNDTNLGNWSTIDEKSYSYPSDEFTQAHGEDNTKINNFAKEIKGFNGDFIPVNAKVSYKKDQDTLNNIVIKYNGKTELALTQLAAQGLDKLPKDAKVQLQIKSESKIEAVIIKEKNSDKPFVSFL

CATH classification: 3.30.300.190

B-factor: mean 40.29, std 6.13, range [27.12, 132.69]